Protein AF-A0A2A2J7D5-F1 (afdb_monomer)

Radius of gyration: 27.97 Å; Cα contacts (8 Å, |Δi|>4): 512; chains: 1; bounding box: 71×44×80 Å

pLDDT: mean 87.53, std 11.92, range [37.78, 98.38]

InterPro domains:
  IPR019336 GPR180/TMEM145, transmembrane domain [PF10192] (172-353)
  IPR047831 GPR180/TMEM145 [PTHR23252] (2-354)
  IPR053880 GPR180-like, N-terminal domain [PF21892] (1-122)

Solvent-accessible surface area (backbone atoms only — not comparable to full-atom values): 19368 Å² total; per-residue (Å²): 86,83,73,54,68,48,33,32,35,29,81,42,12,36,41,38,41,39,42,32,34,56,59,90,53,77,66,43,30,48,37,55,32,45,77,46,72,88,38,38,56,33,46,70,74,69,47,84,52,63,59,59,44,54,48,58,52,60,75,60,53,91,67,73,45,66,43,78,59,45,65,79,64,82,71,83,67,92,45,70,68,48,37,42,81,48,68,49,98,84,72,46,55,28,35,42,30,35,34,52,48,75,45,77,45,99,52,66,45,46,36,39,37,28,46,44,66,57,85,62,90,80,62,80,81,70,79,61,95,57,98,79,71,87,79,76,94,65,68,55,73,49,78,49,65,35,16,60,51,90,87,38,57,65,36,19,40,32,37,67,84,50,32,63,51,50,63,49,40,48,55,51,37,56,51,37,53,53,51,43,53,52,49,49,54,52,46,52,58,27,46,80,69,73,63,64,47,72,64,59,50,44,46,53,51,16,47,50,31,33,39,56,9,33,52,29,37,41,52,21,41,56,44,19,38,74,71,60,70,45,45,68,68,37,40,54,52,10,52,50,32,33,53,52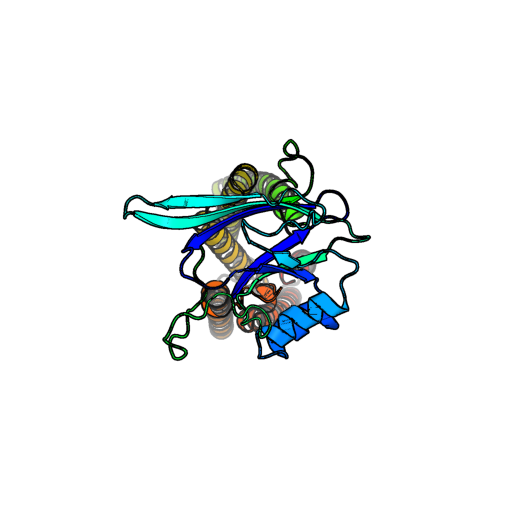,13,53,52,40,41,53,52,43,50,50,47,45,24,68,22,49,83,76,79,33,91,69,79,54,72,68,59,49,53,51,52,53,50,49,52,54,51,52,54,51,25,52,53,43,32,58,50,35,64,77,71,68,59,59,87,93,51,98,74,58,72,64,77,33,74,37,25,50,51,44,53,53,50,30,50,52,51,43,54,51,33,46,53,32,13,55,50,44,22,67,75,38,64,96,48,25,68,57,32,52,52,50,47,64,72,54,50,74,78,46,114

Secondary structure (DSSP, 8-state):
-EEEEEEE-TTTEEEEEEEEEETTSPPPEEEEEESSTTTHHIIIII--SHHHHHHHHHHTGGG--EEE--TT-----SS--EEEEEE-TTS-EEEEEEEEEEE--SS-EEEEEEEE----SS-TT---S-TT--PPP--EEEEEEEES-TT-TTTTTS-TTTTTHHHHHHHHHHHHHHHHHHHHHHHHHHHHTT---HHHHHHHHHHHHHHHHHHHHHHHHHHHHHHSS--HHHHHHHHHHHHHHHHHHHHHHHHHHTTBTTTBSS--HHHHHHHHHHHHHHHHHHHHHHHHHHHT--TTS---GGGSHHHHHHHHHHHHHHHHHHHHHHHHHHH-GGGHHHHHHHHHHHGGGG-

Organism: NCBI:txid2018661

Foldseek 3Di:
DWDAKFWEFAFFKKKKKKKKDFPVDFWKKKFKWWDDCLALVCLPPPDDALCVNVVSCVVVPPPLRIGTQDCPDPDPSPWDWHKDWDADPVRTIMIITTIMDTHHDPGTIMMIIDMGRHDDPPPPPPPPVDPPDDDDDDMDMDMQIAYDDLVPLLGGLHGPVCSVVLVVLVVVLVVLVVVLVVLVVVCVVCVVVVNNDPLSVLLNQLSVLLNVLSVLSNQQSNQCSNPSPGDVVSNLSSLVSNLVSLLSVLLSLLCVLLPPSNNDVDDDPVSVVVSVVLSVLSVVLSVVLVVCVVPVDDSSDDDDSCNDPSNVSNLVSLVVSLVSSLVSLCVCCVVCVVCVVVSVVSNVVCSVSSD

Mean predicted aligned error: 7.62 Å

Nearest PDB structures (foldseek):
  8htt-assembly1_B  TM=6.769E-01  e=1.076E-05  Homo sapiens
  8kb4-assembly1_A  TM=6.253E-01  e=1.312E-05  Homo sapiens
  8ctj-assembly1_A  TM=6.506E-01  e=3.726E-05  Homo sapiens
  8hsi-assembly1_A  TM=5.912E-01  e=3.373E-05  Homo sapiens
  7aue-assembly1_R  TM=5.208E-01  e=2.464E-01  Homo sapiens

Sequence (355 aa):
MYLDRFCYQSESGVLEYHIEYPADRPREMLLLYYDTEDQWPRAYKELQTCEERVELLRNISENNQIIYLDPYSTSESNGDSKCKLYYQTDNEEWISCTGFRTFRAARSRWWFLALASCSDTDDALMSSSNASQYWGIYAEYKLTMTNGQPSDIFHYQFSDDEWPILPADIAFLVTNFILLAISYVVGFQLSSRRLYHSIYRIYVQSVAFETGGLILCVLHGLIYSTDGIGMSFLRQMGQLLRGIAQMMFVFMCLLLSRGLNVTRMKLGKADNCFIILMVIVFVTSYFGMLLWEIRGFDPATVYYPGESVPGYLLAVWRIVAWIFFLAASLHSAKIYPNKKAFFRNFAILLTPWYE

Structure (mmCIF, N/CA/C/O backbone):
data_AF-A0A2A2J7D5-F1
#
_entry.id   AF-A0A2A2J7D5-F1
#
loop_
_atom_site.group_PDB
_atom_site.id
_atom_site.type_symbol
_atom_site.label_atom_id
_atom_site.label_alt_id
_atom_site.label_comp_id
_atom_site.label_asym_id
_atom_site.label_entity_id
_atom_site.label_seq_id
_atom_site.pdbx_PDB_ins_code
_atom_site.Cartn_x
_atom_site.Cartn_y
_atom_site.Cartn_z
_atom_site.occupancy
_atom_site.B_iso_or_equiv
_atom_site.auth_seq_id
_atom_site.auth_comp_id
_atom_site.auth_asym_id
_atom_site.auth_atom_id
_atom_site.pdbx_PDB_model_num
ATOM 1 N N . MET A 1 1 ? 12.555 -10.714 -19.070 1.00 89.00 1 MET A N 1
ATOM 2 C CA . MET A 1 1 ? 12.736 -10.498 -17.622 1.00 89.00 1 MET A CA 1
ATOM 3 C C . MET A 1 1 ? 11.859 -9.332 -17.200 1.00 89.00 1 MET A C 1
ATOM 5 O O . MET A 1 1 ? 11.973 -8.283 -17.811 1.00 89.00 1 MET A O 1
ATOM 9 N N . TYR A 1 2 ? 10.963 -9.513 -16.228 1.00 92.94 2 TYR A N 1
ATOM 10 C CA . TYR A 1 2 ? 10.194 -8.399 -15.657 1.00 92.94 2 TYR A CA 1
ATOM 11 C C . TYR A 1 2 ? 11.121 -7.486 -14.845 1.00 92.94 2 TYR A C 1
ATOM 13 O O . TYR A 1 2 ? 11.992 -7.999 -14.144 1.00 92.94 2 TYR A O 1
ATOM 21 N N . LEU A 1 3 ? 10.941 -6.170 -14.965 1.00 93.81 3 LEU A N 1
ATOM 22 C CA . LEU A 1 3 ? 11.673 -5.173 -14.188 1.00 93.81 3 LEU A CA 1
ATOM 23 C C . LEU A 1 3 ? 10.798 -4.614 -13.071 1.00 93.81 3 LEU A C 1
ATOM 25 O O . LEU A 1 3 ? 11.048 -4.877 -11.899 1.00 93.81 3 LEU A O 1
ATOM 29 N N . ASP A 1 4 ? 9.785 -3.839 -13.451 1.00 93.75 4 ASP A N 1
ATOM 30 C CA . ASP A 1 4 ? 8.890 -3.156 -12.527 1.00 93.75 4 ASP A CA 1
ATOM 31 C C . ASP A 1 4 ? 7.608 -2.704 -13.242 1.00 93.75 4 ASP A C 1
ATOM 33 O O . ASP A 1 4 ? 7.456 -2.883 -14.458 1.00 93.75 4 ASP A O 1
ATOM 37 N N . ARG A 1 5 ? 6.684 -2.108 -12.492 1.00 93.62 5 ARG A N 1
ATOM 38 C CA . ARG A 1 5 ? 5.447 -1.523 -13.003 1.00 93.62 5 ARG A CA 1
ATOM 39 C C . ARG A 1 5 ? 5.172 -0.173 -12.364 1.00 93.62 5 ARG A C 1
ATOM 41 O O . ARG A 1 5 ? 5.533 0.070 -11.218 1.00 93.62 5 ARG A O 1
ATOM 48 N N . PHE A 1 6 ? 4.427 0.663 -13.073 1.00 94.44 6 PHE A N 1
ATOM 49 C CA . PHE A 1 6 ? 4.011 1.958 -12.553 1.00 94.44 6 PHE A CA 1
ATOM 50 C C . PHE A 1 6 ? 2.691 2.407 -13.175 1.00 94.44 6 PHE A C 1
ATOM 52 O O . PHE A 1 6 ? 2.432 2.159 -14.357 1.00 94.44 6 PHE A O 1
ATOM 59 N N . CYS A 1 7 ? 1.839 3.051 -12.377 1.00 94.06 7 CYS A N 1
ATOM 60 C CA . CYS A 1 7 ? 0.598 3.643 -12.859 1.00 94.06 7 CYS A CA 1
ATOM 61 C C . CYS A 1 7 ? 0.856 5.099 -13.259 1.00 94.06 7 CYS A C 1
ATOM 63 O O . CYS A 1 7 ? 1.052 5.962 -12.400 1.00 94.06 7 CYS A O 1
ATOM 65 N N . TYR A 1 8 ? 0.884 5.361 -14.567 1.00 93.38 8 TYR A N 1
ATOM 66 C CA . TYR A 1 8 ? 1.147 6.693 -15.106 1.00 93.38 8 TYR A CA 1
ATOM 67 C C . TYR A 1 8 ? -0.138 7.503 -15.251 1.00 93.38 8 TYR A C 1
ATOM 69 O O . TYR A 1 8 ? -1.149 7.001 -15.757 1.00 93.38 8 TYR A O 1
ATOM 77 N N . GLN A 1 9 ? -0.067 8.780 -14.879 1.00 88.00 9 GLN A N 1
ATOM 78 C CA . GLN A 1 9 ? -1.122 9.751 -15.130 1.00 88.00 9 GLN A CA 1
ATOM 79 C C . GLN A 1 9 ? -1.180 10.106 -16.626 1.00 88.00 9 GLN A C 1
ATOM 81 O O . GLN A 1 9 ? -0.184 10.082 -17.346 1.00 88.00 9 GLN A O 1
ATOM 86 N N . SER A 1 10 ? -2.377 10.461 -17.087 1.00 81.12 10 SER A N 1
ATOM 87 C CA . SER A 1 10 ? -2.745 10.606 -18.503 1.00 81.12 10 SER A CA 1
ATOM 88 C C . SER A 1 10 ? -1.858 11.531 -19.349 1.00 81.12 10 SER A C 1
ATOM 90 O O . SER A 1 10 ? -1.711 11.273 -20.539 1.00 81.12 10 SER A O 1
ATOM 92 N N . GLU A 1 11 ? -1.275 12.594 -18.787 1.00 80.31 11 GLU A N 1
ATOM 93 C CA . GLU A 1 11 ? -0.524 13.601 -19.567 1.00 80.31 11 GLU A CA 1
ATOM 94 C C . GLU A 1 11 ? 0.859 13.948 -19.001 1.00 80.31 11 GLU A C 1
ATOM 96 O O . GLU A 1 11 ? 1.635 14.652 -19.649 1.00 80.31 11 GLU A O 1
ATOM 101 N N . SER A 1 12 ? 1.173 13.477 -17.798 1.00 86.06 12 SER A N 1
ATOM 102 C CA . SER A 1 12 ? 2.327 13.922 -17.013 1.00 86.06 12 SER A CA 1
ATOM 103 C C . SER A 1 12 ? 3.259 12.780 -16.601 1.00 86.06 12 SER A C 1
ATOM 105 O O . SER A 1 12 ? 4.219 13.021 -15.873 1.00 86.06 12 SER A O 1
ATOM 107 N N . GLY A 1 13 ? 2.975 11.553 -17.047 1.00 91.38 13 GLY A N 1
ATOM 108 C CA . GLY A 1 13 ? 3.772 10.375 -16.734 1.00 91.38 13 GLY A CA 1
ATOM 109 C C . GLY A 1 13 ? 5.080 10.331 -17.521 1.00 91.38 13 GLY A C 1
ATOM 110 O O . GLY A 1 13 ? 5.069 10.415 -18.755 1.00 91.38 13 GLY A O 1
ATOM 111 N N . VAL A 1 14 ? 6.202 10.162 -16.822 1.00 92.69 14 VAL A N 1
ATOM 112 C CA . VAL A 1 14 ? 7.539 10.083 -17.424 1.00 92.69 14 VAL A CA 1
ATOM 113 C C . VAL A 1 14 ? 8.298 8.874 -16.880 1.00 92.69 14 VAL A C 1
ATOM 115 O O . VAL A 1 14 ? 8.358 8.636 -15.677 1.00 92.69 14 VAL A O 1
ATOM 118 N N . LEU A 1 15 ? 8.896 8.106 -17.788 1.00 93.75 15 LEU A N 1
ATOM 119 C CA . LEU A 1 15 ? 9.915 7.108 -17.488 1.00 93.75 15 LEU A CA 1
ATOM 120 C C . LEU A 1 15 ? 11.260 7.649 -17.937 1.00 93.75 15 LEU A C 1
ATOM 122 O O . LEU A 1 15 ? 11.459 7.853 -19.131 1.00 93.75 15 LEU A O 1
ATOM 126 N N . GLU A 1 16 ? 12.197 7.792 -17.017 1.00 94.00 16 GLU A N 1
ATOM 127 C CA . GLU A 1 16 ? 13.617 7.902 -17.335 1.00 94.00 16 GLU A CA 1
ATOM 128 C C . GLU A 1 16 ? 14.280 6.558 -17.050 1.00 94.00 16 GLU A C 1
ATOM 130 O O . GLU A 1 16 ? 14.038 5.943 -16.010 1.00 94.00 16 GLU A O 1
ATOM 135 N N . TYR A 1 17 ? 15.113 6.090 -17.971 1.00 94.06 17 TYR A N 1
ATOM 136 C CA . TYR A 1 17 ? 15.831 4.835 -17.812 1.00 94.06 17 TYR A CA 1
ATOM 137 C C . TYR A 1 17 ? 17.323 5.034 -18.056 1.00 94.06 17 TYR A C 1
ATOM 139 O O . TYR A 1 17 ? 17.751 5.797 -18.926 1.00 94.06 17 TYR A O 1
ATOM 147 N N . HIS A 1 18 ? 18.104 4.303 -17.275 1.00 95.12 18 HIS A N 1
ATOM 148 C CA . HIS A 1 18 ? 19.541 4.135 -17.418 1.00 95.12 18 HIS A CA 1
ATOM 149 C C . HIS A 1 18 ? 19.817 2.644 -17.309 1.00 95.12 18 HIS A C 1
ATOM 151 O O . HIS A 1 18 ? 19.574 2.065 -16.253 1.00 95.12 18 HIS A O 1
ATOM 157 N N . ILE A 1 19 ? 20.222 2.014 -18.407 1.00 94.75 19 ILE A N 1
ATOM 158 C CA . ILE A 1 19 ? 20.405 0.562 -18.494 1.00 94.75 19 ILE A CA 1
ATOM 159 C C . ILE A 1 19 ? 21.796 0.288 -19.046 1.00 94.75 19 ILE A C 1
ATOM 161 O O . ILE A 1 19 ? 22.161 0.819 -20.096 1.00 94.75 19 ILE A O 1
ATOM 165 N N . GLU A 1 20 ? 22.551 -0.544 -18.339 1.00 93.69 20 GLU A N 1
ATOM 166 C CA . GLU A 1 20 ? 23.910 -0.934 -18.684 1.00 93.69 20 GLU A CA 1
ATOM 167 C C . GLU A 1 20 ? 24.021 -2.448 -18.792 1.00 93.69 20 GLU A C 1
ATOM 169 O O . GLU A 1 20 ? 23.549 -3.166 -17.912 1.00 93.69 20 GLU A O 1
ATOM 174 N N . TYR A 1 21 ? 24.637 -2.941 -19.863 1.00 91.81 21 TYR A N 1
ATOM 175 C CA . TYR A 1 21 ? 24.840 -4.375 -20.050 1.00 91.81 21 TYR A CA 1
ATOM 176 C C . TYR A 1 21 ? 26.140 -4.674 -20.820 1.00 91.81 21 TYR A C 1
ATOM 178 O O . TYR A 1 21 ? 26.587 -3.838 -21.614 1.00 91.81 21 TYR A O 1
ATOM 186 N N . PRO A 1 22 ? 26.771 -5.844 -20.600 1.00 90.56 22 PRO A N 1
ATOM 187 C CA . PRO A 1 22 ? 27.994 -6.240 -21.297 1.00 90.56 22 PRO A CA 1
ATOM 188 C C . PRO A 1 22 ? 27.817 -6.325 -22.819 1.00 90.56 22 PRO A C 1
ATOM 190 O O . PRO A 1 22 ? 26.830 -6.873 -23.313 1.00 90.56 22 PRO A O 1
ATOM 193 N N . ALA A 1 23 ? 28.790 -5.814 -23.575 1.00 87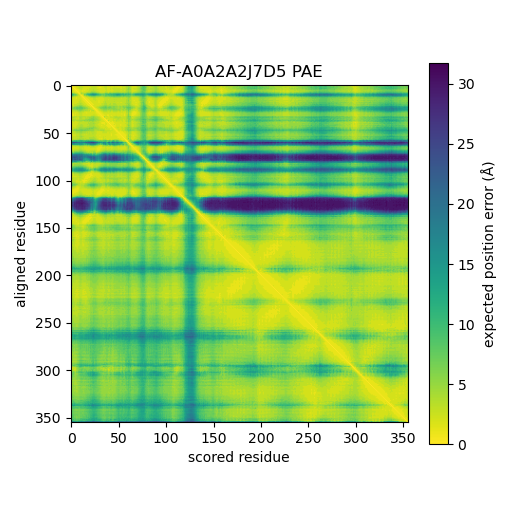.19 23 ALA A N 1
ATOM 194 C CA . ALA A 1 23 ? 28.725 -5.748 -25.037 1.00 87.19 23 ALA A CA 1
ATOM 195 C C . ALA A 1 23 ? 28.935 -7.101 -25.739 1.00 87.19 23 ALA A C 1
ATOM 197 O O . ALA A 1 23 ? 28.666 -7.220 -26.934 1.00 87.19 23 ALA A O 1
ATOM 198 N N . ASP A 1 24 ? 29.398 -8.118 -25.011 1.00 82.69 24 ASP A N 1
ATOM 199 C CA . ASP A 1 24 ? 29.553 -9.495 -25.487 1.00 82.69 24 ASP A CA 1
ATOM 200 C C . ASP A 1 24 ? 28.227 -10.281 -25.523 1.00 82.69 24 ASP A C 1
ATOM 202 O O . ASP A 1 24 ? 28.180 -11.394 -26.057 1.00 82.69 24 ASP A O 1
ATOM 206 N N . ARG A 1 25 ? 27.142 -9.703 -24.986 1.00 80.38 25 ARG A N 1
ATOM 207 C CA . ARG A 1 25 ? 25.798 -10.294 -24.947 1.00 80.38 25 ARG A CA 1
ATOM 208 C C . ARG A 1 25 ? 24.926 -9.856 -26.127 1.00 80.38 25 ARG A C 1
ATOM 210 O O . ARG A 1 25 ? 25.177 -8.810 -26.730 1.00 80.38 25 ARG A O 1
ATOM 217 N N . PRO A 1 26 ? 23.872 -10.629 -26.461 1.00 81.38 26 PRO A N 1
ATOM 218 C CA . PRO A 1 26 ? 22.944 -10.228 -27.509 1.00 81.38 26 PRO A CA 1
ATOM 219 C C . PRO A 1 26 ? 22.201 -8.946 -27.121 1.00 81.38 26 PRO A C 1
ATOM 221 O O . PRO A 1 26 ? 21.943 -8.693 -25.942 1.00 81.38 26 PRO A O 1
ATOM 224 N N . ARG A 1 27 ? 21.843 -8.146 -28.129 1.00 83.06 27 ARG A N 1
ATOM 225 C CA . ARG A 1 27 ? 21.205 -6.838 -27.939 1.00 83.06 27 ARG A CA 1
ATOM 226 C C . ARG A 1 27 ? 19.931 -6.965 -27.112 1.00 83.06 27 ARG A C 1
ATOM 228 O O . ARG A 1 27 ? 19.106 -7.851 -27.339 1.00 83.06 27 ARG A O 1
ATOM 235 N N . GLU A 1 28 ? 19.782 -6.061 -26.152 1.00 88.31 28 GLU A N 1
ATOM 236 C CA . GLU A 1 28 ? 18.614 -6.018 -25.283 1.00 88.31 28 GLU A CA 1
ATOM 237 C C . GLU A 1 28 ? 17.590 -4.977 -25.767 1.00 88.31 28 GLU A C 1
ATOM 239 O O . GLU A 1 28 ? 17.904 -3.992 -26.440 1.00 88.31 28 GLU A O 1
ATOM 244 N N . MET A 1 29 ? 16.330 -5.201 -25.416 1.00 89.19 29 MET A N 1
ATOM 245 C CA . MET A 1 29 ? 15.199 -4.327 -25.695 1.00 89.19 29 MET A CA 1
ATOM 246 C C . MET A 1 29 ? 14.425 -4.089 -24.405 1.00 89.19 29 MET A C 1
ATOM 248 O O . MET A 1 29 ? 14.120 -5.036 -23.676 1.00 89.19 29 MET A O 1
ATOM 252 N N . LEU A 1 30 ? 14.047 -2.836 -24.160 1.00 92.12 30 LEU A N 1
ATOM 253 C CA . LEU A 1 30 ? 13.084 -2.490 -23.123 1.00 92.12 30 LEU A CA 1
ATOM 254 C C . LEU A 1 30 ? 11.674 -2.499 -23.723 1.00 92.12 30 LEU A C 1
ATOM 256 O O . LEU A 1 30 ? 11.360 -1.741 -24.642 1.00 92.12 30 LEU A O 1
ATOM 260 N N . LEU A 1 31 ? 10.836 -3.383 -23.194 1.00 93.12 31 LEU A N 1
ATOM 261 C CA . LEU A 1 31 ? 9.459 -3.616 -23.608 1.00 93.12 31 LEU A CA 1
ATOM 262 C C . LEU A 1 31 ? 8.498 -2.970 -22.609 1.00 93.12 31 LEU A C 1
ATOM 264 O O . LEU A 1 31 ? 8.632 -3.169 -21.399 1.00 93.12 31 LEU A O 1
ATOM 268 N N . LEU A 1 32 ? 7.522 -2.227 -23.128 1.00 93.25 32 LEU A N 1
ATOM 269 C CA . LEU A 1 32 ? 6.527 -1.495 -22.346 1.00 93.25 32 LEU A CA 1
ATOM 270 C C . LEU A 1 32 ? 5.122 -2.035 -22.645 1.00 93.25 32 LEU A C 1
ATOM 272 O O . LEU A 1 32 ? 4.558 -1.751 -23.701 1.00 93.25 32 LEU A O 1
ATOM 276 N N . TYR A 1 33 ? 4.532 -2.780 -21.713 1.00 92.75 33 TYR A N 1
ATOM 277 C CA . TYR A 1 33 ? 3.179 -3.335 -21.850 1.00 92.75 33 TYR A CA 1
ATOM 278 C C . TYR A 1 33 ? 2.170 -2.519 -21.051 1.00 92.75 33 TYR A C 1
ATOM 280 O O . TYR A 1 33 ? 2.486 -2.098 -19.942 1.00 92.75 33 TYR A O 1
ATOM 288 N N . TYR A 1 34 ? 0.948 -2.354 -21.556 1.00 90.44 34 TYR A N 1
ATOM 289 C CA . TYR A 1 34 ? -0.156 -1.799 -20.768 1.00 90.44 34 TYR A CA 1
ATOM 290 C C . TYR A 1 34 ? -1.081 -2.890 -20.198 1.00 90.44 34 TYR A C 1
ATOM 292 O O . TYR A 1 34 ? -0.983 -4.075 -20.519 1.00 90.44 34 TYR A O 1
ATOM 300 N N . ASP A 1 35 ? -1.977 -2.465 -19.312 1.00 90.38 35 ASP A N 1
ATOM 301 C CA . ASP A 1 35 ? -2.806 -3.270 -18.405 1.00 90.38 35 ASP A CA 1
ATOM 302 C C . ASP A 1 35 ? -3.962 -4.068 -19.024 1.00 90.38 35 ASP A C 1
ATOM 304 O O . ASP A 1 35 ? -4.735 -4.685 -18.293 1.00 90.38 35 ASP A O 1
ATOM 308 N N . THR A 1 36 ? -4.126 -4.062 -20.343 1.00 89.75 36 THR A N 1
ATOM 309 C CA . THR A 1 36 ? -5.265 -4.725 -20.990 1.00 89.75 36 THR A CA 1
ATOM 310 C C . THR A 1 36 ? -5.038 -6.224 -21.138 1.00 89.75 36 THR A C 1
ATOM 312 O O . THR A 1 36 ? -3.903 -6.680 -21.256 1.00 89.75 36 THR A O 1
ATOM 315 N N . GLU A 1 37 ? -6.127 -6.997 -21.185 1.00 88.06 37 GLU A N 1
ATOM 316 C CA . GLU A 1 37 ? -6.090 -8.466 -21.270 1.00 88.06 37 GLU A CA 1
ATOM 317 C C . GLU A 1 37 ? -5.301 -8.994 -22.478 1.00 88.06 37 GLU A C 1
ATOM 319 O O . GLU A 1 37 ? -4.641 -10.025 -22.376 1.00 88.06 37 GLU A O 1
ATOM 324 N N . ASP A 1 38 ? -5.305 -8.266 -23.596 1.00 89.25 38 ASP A N 1
ATOM 325 C CA . ASP A 1 38 ? -4.585 -8.608 -24.824 1.00 89.25 38 ASP A CA 1
ATOM 326 C C . ASP A 1 38 ? -3.075 -8.322 -24.768 1.00 89.25 38 ASP A C 1
ATOM 328 O O . ASP A 1 38 ? -2.345 -8.849 -25.609 1.00 89.25 38 ASP A O 1
ATOM 332 N N . GLN A 1 39 ? -2.599 -7.542 -23.788 1.00 91.50 39 GLN A N 1
ATOM 333 C CA . GLN A 1 39 ? -1.187 -7.196 -23.618 1.00 91.50 39 GLN A CA 1
ATOM 334 C C . GLN A 1 39 ? -0.549 -7.886 -22.412 1.00 91.50 39 GLN A C 1
ATOM 336 O O . GLN A 1 39 ? -0.154 -9.047 -22.518 1.00 91.50 39 GLN A O 1
ATOM 341 N N . TRP A 1 40 ? -0.387 -7.191 -21.278 1.00 93.44 40 TRP A N 1
ATOM 342 C CA . TRP A 1 40 ? 0.450 -7.683 -20.181 1.00 93.44 40 TRP A CA 1
ATOM 343 C C . TRP A 1 40 ? 0.029 -9.057 -19.633 1.00 93.44 40 TRP A C 1
ATOM 345 O O . TRP A 1 40 ? 0.893 -9.931 -19.527 1.00 93.44 40 TRP A O 1
ATOM 355 N N . PRO A 1 41 ? -1.260 -9.326 -19.337 1.00 92.75 41 PRO A N 1
ATOM 356 C CA . PRO A 1 41 ? -1.693 -10.632 -18.851 1.00 92.75 41 PRO A CA 1
ATOM 357 C C . PRO A 1 41 ? -1.365 -11.755 -19.836 1.00 92.75 41 PRO A C 1
ATOM 359 O O . PRO A 1 41 ? -0.865 -12.797 -19.412 1.00 92.75 41 PRO A O 1
ATOM 362 N N . ARG A 1 42 ? -1.561 -11.526 -21.140 1.00 92.62 42 ARG A N 1
ATOM 363 C CA . ARG A 1 42 ? -1.209 -12.478 -22.196 1.00 92.62 42 ARG A CA 1
ATOM 364 C C . ARG A 1 42 ? 0.302 -12.684 -22.297 1.00 92.62 42 ARG A C 1
ATOM 366 O O . ARG A 1 42 ? 0.764 -13.823 -22.285 1.00 92.62 42 ARG A O 1
ATOM 373 N N . ALA A 1 43 ? 1.081 -11.604 -22.329 1.00 92.38 43 ALA A N 1
ATOM 374 C CA . ALA A 1 43 ? 2.540 -11.666 -22.396 1.00 92.38 43 ALA A CA 1
ATOM 375 C C . ALA A 1 43 ? 3.147 -12.410 -21.199 1.00 92.38 43 ALA A C 1
ATOM 377 O O . ALA A 1 43 ? 4.084 -13.193 -21.362 1.00 92.38 43 ALA A O 1
ATOM 378 N N . TYR A 1 44 ? 2.599 -12.181 -20.006 1.00 92.00 44 TYR A N 1
ATOM 379 C CA . TYR A 1 44 ? 3.122 -12.722 -18.760 1.00 92.00 44 TYR A CA 1
ATOM 380 C C . TYR A 1 44 ? 2.651 -14.156 -18.473 1.00 92.00 44 TYR A C 1
ATOM 382 O O . TYR A 1 44 ? 3.457 -14.979 -18.040 1.00 92.00 44 TYR A O 1
ATOM 390 N N . LYS A 1 45 ? 1.370 -14.475 -18.716 1.00 90.62 45 LYS A N 1
ATOM 391 C CA . LYS A 1 45 ? 0.764 -15.765 -18.327 1.00 90.62 45 LYS A CA 1
ATOM 392 C C . LYS A 1 45 ? 0.632 -16.773 -19.466 1.00 90.62 45 LYS A C 1
ATOM 394 O O . LYS A 1 45 ? 0.680 -17.970 -19.198 1.00 90.62 45 LYS A O 1
ATOM 399 N N . GLU A 1 46 ? 0.416 -16.317 -20.697 1.00 92.38 46 GLU A N 1
ATOM 400 C CA . GLU A 1 46 ? 0.081 -17.201 -21.823 1.00 92.38 46 GLU A CA 1
ATOM 401 C C . GLU A 1 46 ? 1.280 -17.456 -22.738 1.00 92.38 46 GLU A C 1
ATOM 403 O O . GLU A 1 46 ? 1.547 -18.604 -23.091 1.00 92.38 46 GLU A O 1
ATOM 408 N N . LEU A 1 47 ? 2.007 -16.398 -23.109 1.00 91.88 47 LEU A N 1
ATOM 409 C CA . LEU A 1 47 ? 3.132 -16.490 -24.040 1.00 91.88 47 LEU A CA 1
ATOM 410 C C . LEU A 1 47 ? 4.371 -17.071 -23.359 1.00 91.88 47 LEU A C 1
ATOM 412 O O . LEU A 1 47 ? 4.746 -16.659 -22.253 1.00 91.88 47 LEU A O 1
ATOM 416 N N . GLN A 1 48 ? 5.028 -18.006 -24.047 1.00 87.44 48 GLN A N 1
ATOM 417 C CA . GLN A 1 48 ? 6.171 -18.741 -23.500 1.00 87.44 48 GLN A CA 1
ATOM 418 C C . GLN A 1 48 ? 7.503 -18.274 -24.080 1.00 87.44 48 GLN A C 1
ATOM 420 O O . GLN A 1 48 ? 8.502 -18.259 -23.357 1.00 87.44 48 GLN A O 1
ATOM 425 N N . THR A 1 49 ? 7.530 -17.883 -25.356 1.00 88.06 49 THR A N 1
ATOM 426 C CA . THR A 1 49 ? 8.775 -17.523 -26.047 1.00 88.06 49 THR A CA 1
ATOM 427 C C . THR A 1 49 ? 9.056 -16.019 -25.986 1.00 88.06 49 THR A C 1
ATOM 429 O O . THR A 1 49 ? 8.167 -15.198 -25.741 1.00 88.06 49 THR A O 1
ATOM 432 N N . CYS A 1 50 ? 10.329 -15.649 -26.148 1.00 88.25 50 CYS A N 1
ATOM 433 C CA . CYS A 1 50 ? 10.757 -14.248 -26.163 1.00 88.25 50 CYS A CA 1
ATOM 434 C C . CYS A 1 50 ? 10.180 -13.537 -27.392 1.00 88.25 50 CYS A C 1
ATOM 436 O O . CYS A 1 50 ? 9.638 -12.436 -27.301 1.00 88.25 50 CYS A O 1
ATOM 438 N N . GLU A 1 51 ? 10.243 -14.233 -28.521 1.00 88.19 51 GLU A N 1
ATOM 439 C CA . GLU A 1 51 ? 9.843 -13.786 -29.843 1.00 88.19 51 GLU A CA 1
ATOM 440 C C . GLU A 1 51 ? 8.342 -13.499 -29.879 1.00 88.19 51 GLU A C 1
ATOM 442 O O . GLU A 1 51 ? 7.947 -12.422 -30.312 1.00 88.19 51 GLU A O 1
ATOM 447 N N . GLU A 1 52 ? 7.503 -14.385 -29.327 1.00 90.44 52 GLU A N 1
ATOM 448 C CA . GLU A 1 52 ? 6.054 -14.156 -29.213 1.00 90.44 52 GLU A CA 1
ATOM 449 C C . GLU A 1 52 ? 5.723 -12.871 -28.444 1.00 90.44 52 GLU A C 1
ATOM 451 O O . GLU A 1 52 ? 4.813 -12.130 -28.819 1.00 90.44 52 GLU A O 1
ATOM 456 N N . ARG A 1 53 ? 6.455 -12.596 -27.359 1.00 90.62 53 ARG A N 1
ATOM 457 C CA . ARG A 1 53 ? 6.236 -11.416 -26.509 1.00 90.62 53 ARG A CA 1
ATOM 458 C C . ARG A 1 53 ? 6.633 -10.122 -27.217 1.00 90.62 53 ARG A C 1
ATOM 460 O O . ARG A 1 53 ? 5.913 -9.131 -27.120 1.00 90.62 53 ARG A O 1
ATOM 467 N N . VAL A 1 54 ? 7.741 -10.135 -27.956 1.00 89.38 54 VAL A N 1
ATOM 468 C CA . VAL A 1 54 ? 8.155 -8.997 -28.791 1.00 89.38 54 VAL A CA 1
ATOM 469 C C . VAL A 1 54 ? 7.179 -8.794 -29.951 1.00 89.38 54 VAL A C 1
ATOM 471 O O . VAL A 1 54 ? 6.760 -7.668 -30.221 1.00 89.38 54 VAL A O 1
ATOM 474 N N . GLU A 1 55 ? 6.760 -9.878 -30.598 1.00 88.69 55 GLU A N 1
ATOM 475 C CA . GLU A 1 55 ? 5.842 -9.860 -31.736 1.00 88.69 55 GLU A CA 1
ATOM 476 C C . GLU A 1 55 ? 4.446 -9.347 -31.353 1.00 88.69 55 GLU A C 1
ATOM 478 O O . GLU A 1 55 ? 3.800 -8.643 -32.133 1.00 88.69 55 GLU A O 1
ATOM 483 N N . LEU A 1 56 ? 3.999 -9.609 -30.119 1.00 89.81 56 LEU A N 1
ATOM 484 C CA . LEU A 1 56 ? 2.779 -9.019 -29.565 1.00 89.81 56 LEU A CA 1
ATOM 485 C C . LEU A 1 56 ? 2.815 -7.483 -29.625 1.00 89.81 56 LEU A C 1
ATOM 487 O O . LEU A 1 56 ? 1.829 -6.863 -30.015 1.00 89.81 56 LEU A O 1
ATOM 491 N N . LEU A 1 57 ? 3.952 -6.868 -29.284 1.00 88.50 57 LEU A N 1
ATOM 492 C CA . LEU A 1 57 ? 4.119 -5.412 -29.321 1.00 88.50 57 LEU A CA 1
ATOM 493 C C . LEU A 1 57 ? 4.349 -4.880 -30.744 1.00 88.50 57 LEU A C 1
ATOM 495 O O . LEU A 1 57 ? 3.876 -3.790 -31.067 1.00 88.50 57 LEU A O 1
ATOM 499 N N . ARG A 1 58 ? 5.025 -5.644 -31.615 1.00 83.75 58 ARG A N 1
ATOM 500 C CA . ARG A 1 58 ? 5.223 -5.282 -33.034 1.00 83.75 58 ARG A CA 1
ATOM 501 C C . ARG A 1 58 ? 3.907 -5.231 -33.814 1.00 83.75 58 ARG A C 1
ATOM 503 O O . ARG A 1 58 ? 3.724 -4.344 -34.645 1.00 83.75 58 ARG A O 1
ATOM 510 N N . ASN A 1 59 ? 2.962 -6.119 -33.516 1.00 73.12 59 ASN A N 1
ATOM 511 C CA . ASN A 1 59 ? 1.651 -6.115 -34.171 1.00 73.12 59 ASN A CA 1
ATOM 512 C C . ASN A 1 59 ? 0.746 -4.953 -33.727 1.00 73.12 59 ASN A C 1
ATOM 514 O O . ASN A 1 59 ? -0.160 -4.568 -34.460 1.00 73.12 59 ASN A O 1
ATOM 518 N N . ILE A 1 60 ? 1.009 -4.364 -32.556 1.00 69.94 60 ILE A N 1
ATOM 519 C CA . ILE A 1 60 ? 0.241 -3.250 -31.970 1.00 69.94 60 ILE A CA 1
ATOM 520 C C . ILE A 1 60 ? 0.997 -1.905 -32.179 1.00 69.94 60 ILE A C 1
ATOM 522 O O . ILE A 1 60 ? 0.701 -0.893 -31.546 1.00 69.94 60 ILE A O 1
ATOM 526 N N . SER A 1 61 ? 1.986 -1.883 -33.091 1.00 55.56 61 SER A N 1
ATOM 527 C CA . SER A 1 61 ? 3.111 -0.925 -33.207 1.00 55.56 61 SER A CA 1
ATOM 528 C C . SER A 1 61 ? 2.814 0.554 -33.486 1.00 55.56 61 SER A C 1
ATOM 530 O O . SER A 1 61 ? 3.756 1.328 -33.651 1.00 55.56 61 SER A O 1
ATOM 532 N N . GLU A 1 62 ? 1.569 1.020 -33.428 1.00 59.97 62 GLU A N 1
ATOM 533 C CA . GLU A 1 62 ? 1.291 2.463 -33.519 1.00 59.97 62 GLU A CA 1
ATOM 534 C C . GLU A 1 62 ? 1.827 3.257 -32.298 1.00 59.97 62 GLU A C 1
ATOM 536 O O . GLU A 1 62 ? 1.926 4.481 -32.348 1.00 59.97 62 GLU A O 1
ATOM 541 N N . ASN A 1 63 ? 2.248 2.576 -31.218 1.00 63.59 63 ASN A N 1
ATOM 542 C CA . ASN A 1 63 ? 2.493 3.184 -29.901 1.00 63.59 63 ASN A CA 1
ATOM 543 C C . ASN A 1 63 ? 3.960 3.244 -29.412 1.00 63.59 63 ASN A C 1
ATOM 545 O O . ASN A 1 63 ? 4.181 3.589 -28.253 1.00 63.59 63 ASN A O 1
ATOM 549 N N . ASN A 1 64 ? 4.975 2.931 -30.233 1.00 78.00 64 ASN A N 1
ATOM 550 C CA . ASN A 1 64 ? 6.403 3.015 -29.839 1.00 78.00 64 ASN A CA 1
ATOM 551 C C . ASN A 1 64 ? 6.747 2.297 -28.503 1.00 78.00 64 ASN A C 1
ATOM 553 O O . ASN A 1 64 ? 7.518 2.805 -27.687 1.00 78.00 64 ASN A O 1
ATOM 557 N N . GLN A 1 65 ? 6.166 1.113 -28.274 1.00 87.88 65 GLN A N 1
ATOM 558 C CA . GLN A 1 65 ? 6.267 0.346 -27.017 1.00 87.88 65 GLN A CA 1
ATOM 559 C C . GLN A 1 65 ? 7.559 -0.480 -26.868 1.00 87.88 65 GLN A C 1
ATOM 561 O O . GLN A 1 65 ? 7.774 -1.105 -25.829 1.00 87.88 65 GLN A O 1
ATOM 566 N N . ILE A 1 66 ? 8.408 -0.499 -27.899 1.00 88.38 66 ILE A N 1
ATOM 567 C CA . ILE A 1 66 ? 9.701 -1.190 -27.902 1.00 88.38 66 ILE A CA 1
ATOM 568 C C . ILE A 1 66 ? 10.802 -0.137 -27.978 1.00 88.38 66 ILE A C 1
ATOM 570 O O . ILE A 1 66 ? 10.800 0.713 -28.871 1.00 88.38 66 ILE A O 1
ATOM 574 N N . ILE A 1 67 ? 11.748 -0.205 -27.047 1.00 88.44 67 ILE A N 1
ATOM 575 C CA . ILE A 1 67 ? 12.959 0.610 -27.054 1.00 88.44 67 ILE A CA 1
ATOM 576 C C . ILE A 1 67 ? 14.140 -0.320 -27.296 1.00 88.44 67 ILE A C 1
ATOM 578 O O . ILE A 1 67 ? 14.488 -1.134 -26.441 1.00 88.44 67 ILE A O 1
ATOM 582 N N . TYR A 1 68 ? 14.753 -0.188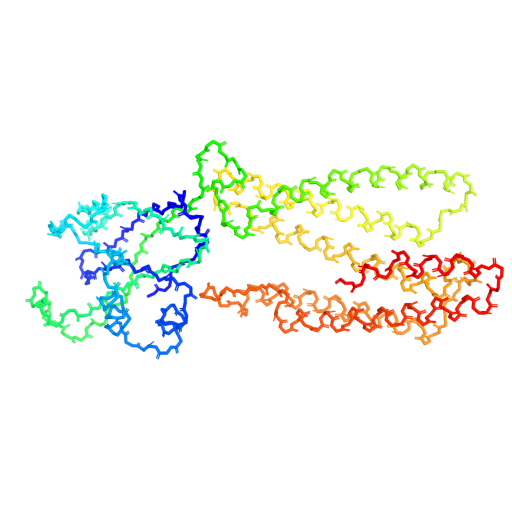 -28.466 1.00 87.06 68 TYR A N 1
ATOM 583 C CA . TYR A 1 68 ? 15.967 -0.915 -28.812 1.00 87.06 68 TYR A CA 1
ATOM 584 C C . TYR A 1 68 ? 17.158 -0.285 -28.086 1.00 87.06 68 TYR A C 1
ATOM 586 O O . TYR A 1 68 ? 17.426 0.905 -28.255 1.00 87.06 68 TYR A O 1
ATOM 594 N N . LEU A 1 69 ? 17.864 -1.068 -27.269 1.00 87.69 69 LEU A N 1
ATOM 595 C CA . LEU A 1 69 ? 19.000 -0.597 -26.475 1.00 87.69 69 LEU A CA 1
ATOM 596 C C . LEU A 1 69 ? 20.312 -0.839 -27.228 1.00 87.69 69 LEU A C 1
ATOM 598 O O . LEU A 1 69 ? 21.222 -1.467 -26.703 1.00 87.69 69 LEU A O 1
ATOM 602 N N . ASP A 1 70 ? 20.411 -0.378 -28.473 1.00 83.81 70 ASP A N 1
ATOM 603 C CA . ASP A 1 70 ? 21.562 -0.634 -29.346 1.00 83.81 70 ASP A CA 1
ATOM 604 C C . ASP A 1 70 ? 22.317 0.668 -29.687 1.00 83.81 70 ASP A C 1
ATOM 606 O O . ASP A 1 70 ? 21.697 1.603 -30.204 1.00 83.81 70 ASP A O 1
ATOM 610 N N . PRO A 1 71 ? 23.644 0.760 -29.445 1.00 81.44 71 PRO A N 1
ATOM 611 C CA . PRO A 1 71 ? 24.455 1.914 -29.848 1.00 81.44 71 PRO A CA 1
ATOM 612 C C . PRO A 1 71 ? 24.499 2.166 -31.361 1.00 81.44 71 PRO A C 1
ATOM 614 O O . PRO A 1 71 ? 24.831 3.282 -31.763 1.00 81.44 71 PRO A O 1
ATOM 617 N N . TYR A 1 72 ? 24.185 1.170 -32.195 1.00 75.50 72 TYR A N 1
ATOM 618 C CA . TYR A 1 72 ? 24.229 1.293 -33.657 1.00 75.50 72 TYR A CA 1
ATOM 619 C C . TYR A 1 72 ? 22.868 1.570 -34.297 1.00 75.50 72 TYR A C 1
ATOM 621 O O . TYR A 1 72 ? 22.804 1.849 -35.498 1.00 75.50 72 TYR A O 1
ATOM 629 N N . SER A 1 73 ? 21.786 1.529 -33.516 1.00 67.31 73 SER A N 1
ATOM 630 C CA . SER A 1 73 ? 20.457 1.816 -34.036 1.00 67.31 73 SER A CA 1
ATOM 631 C C . SER A 1 73 ? 20.377 3.275 -34.483 1.00 67.31 73 SER A C 1
ATOM 633 O O . SER A 1 73 ? 20.463 4.211 -33.691 1.00 67.31 73 SER A O 1
ATOM 635 N N . THR A 1 74 ? 20.204 3.463 -35.790 1.00 54.91 74 THR A N 1
ATOM 636 C CA . THR A 1 74 ? 19.968 4.766 -36.436 1.00 54.91 74 THR A CA 1
ATOM 637 C C . THR A 1 74 ? 18.503 5.188 -36.370 1.00 54.91 74 THR A C 1
ATOM 639 O O . THR A 1 74 ? 18.137 6.248 -36.878 1.00 54.91 74 THR A O 1
ATOM 642 N N . SER A 1 75 ? 17.654 4.364 -35.750 1.00 51.94 75 SER A N 1
ATOM 643 C CA . SER A 1 75 ? 16.234 4.645 -35.621 1.00 51.94 75 SER A CA 1
ATOM 644 C C . SER A 1 75 ? 16.042 5.791 -34.632 1.00 51.94 75 SER A C 1
ATOM 646 O O . SER A 1 75 ? 16.138 5.609 -33.419 1.00 51.94 75 SER A O 1
ATOM 648 N N . GLU A 1 76 ? 15.727 6.972 -35.164 1.00 48.72 76 GLU A N 1
ATOM 649 C CA . GLU A 1 76 ? 15.122 8.105 -34.456 1.00 48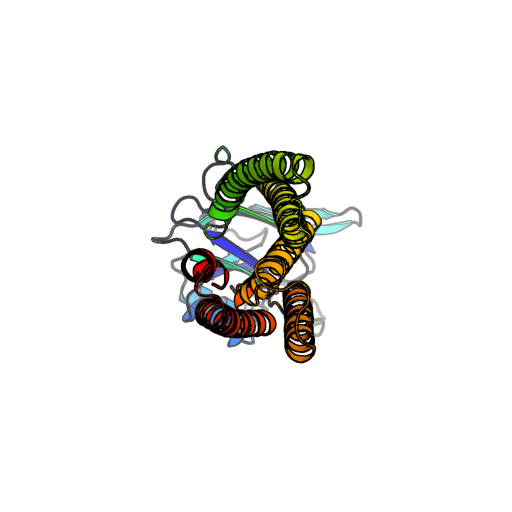.72 76 GLU A CA 1
ATOM 650 C C . GLU A 1 76 ? 13.729 7.712 -33.925 1.00 48.72 76 GLU A C 1
ATOM 652 O O . GLU A 1 76 ? 12.700 8.271 -34.296 1.00 48.72 76 GLU A O 1
ATOM 657 N N . SER A 1 77 ? 13.648 6.693 -33.072 1.00 46.81 77 SER A N 1
ATOM 658 C CA . SER A 1 77 ? 12.404 6.266 -32.439 1.00 46.81 77 SER A CA 1
ATOM 659 C C . SER A 1 77 ? 12.017 7.259 -31.344 1.00 46.81 77 SER A C 1
ATOM 661 O O . SER A 1 77 ? 12.228 6.980 -30.167 1.00 46.81 77 SER A O 1
ATOM 663 N N . ASN A 1 78 ? 11.498 8.425 -31.756 1.00 47.88 78 ASN A N 1
ATOM 664 C CA . ASN A 1 78 ? 10.651 9.406 -31.048 1.00 47.88 78 ASN A CA 1
ATOM 665 C C . ASN A 1 78 ? 10.926 9.695 -29.556 1.00 47.88 78 ASN A C 1
ATOM 667 O O . ASN A 1 78 ? 10.080 10.227 -28.840 1.00 47.88 78 ASN A O 1
ATOM 671 N N . GLY A 1 79 ? 12.130 9.413 -29.083 1.00 53.47 79 GLY A N 1
ATOM 672 C CA . GLY A 1 79 ? 12.643 9.860 -27.805 1.00 53.47 79 GLY A CA 1
ATOM 673 C C . GLY A 1 79 ? 14.123 9.544 -27.703 1.00 53.47 79 GLY A C 1
ATOM 674 O O . GLY A 1 79 ? 14.594 8.584 -28.308 1.00 53.47 79 GLY A O 1
ATOM 675 N N . ASP A 1 80 ? 14.819 10.387 -26.948 1.00 59.47 80 ASP A N 1
ATOM 676 C CA . ASP A 1 80 ? 16.275 10.541 -26.884 1.00 59.47 80 ASP A CA 1
ATOM 677 C C . ASP A 1 80 ? 17.017 9.337 -26.265 1.00 59.47 80 ASP A C 1
ATOM 679 O O . ASP A 1 80 ? 17.807 9.499 -25.337 1.00 59.47 80 ASP A O 1
ATOM 683 N N . SER A 1 81 ? 16.775 8.114 -26.742 1.00 68.81 81 SER A N 1
ATOM 684 C CA . SER A 1 81 ? 17.554 6.936 -26.366 1.00 68.81 81 SER A CA 1
ATOM 685 C C . SER A 1 81 ? 18.972 7.073 -26.923 1.00 68.81 81 SER A C 1
ATOM 687 O O . SER A 1 81 ? 19.190 6.941 -28.126 1.00 68.81 81 SER A O 1
ATOM 689 N N . LYS A 1 82 ? 19.942 7.371 -26.060 1.00 83.56 82 LYS A N 1
ATOM 690 C CA . LYS A 1 82 ? 21.362 7.503 -26.398 1.00 83.56 82 LYS A CA 1
ATOM 691 C C . LYS A 1 82 ? 22.120 6.346 -25.767 1.00 83.56 82 LYS A C 1
ATOM 693 O O . LYS A 1 82 ? 2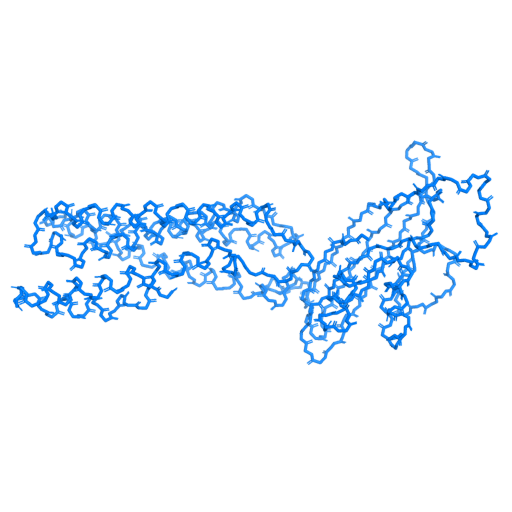2.346 6.336 -24.557 1.00 83.56 82 LYS A O 1
ATOM 698 N N . CYS A 1 83 ? 22.523 5.400 -26.606 1.00 88.38 83 CYS A N 1
ATOM 699 C CA . CYS A 1 83 ? 23.368 4.276 -26.228 1.00 88.38 83 CYS A CA 1
ATOM 700 C C . CYS A 1 83 ? 24.827 4.559 -26.601 1.00 88.38 83 CYS A C 1
ATOM 702 O O . CYS A 1 83 ? 25.113 5.088 -27.676 1.00 88.38 83 CYS A O 1
ATOM 704 N N . LYS A 1 84 ? 25.759 4.249 -25.698 1.00 90.56 84 LYS A N 1
ATOM 705 C CA . LYS A 1 84 ? 27.201 4.459 -25.885 1.00 90.56 84 LYS A CA 1
ATOM 706 C C . LYS A 1 84 ? 27.984 3.271 -25.349 1.00 90.56 84 LYS A C 1
ATOM 708 O O . LYS A 1 84 ? 27.603 2.688 -24.341 1.00 90.56 84 LYS A O 1
ATOM 713 N N . LEU A 1 85 ? 29.101 2.968 -26.000 1.00 90.31 85 LEU A N 1
ATOM 714 C CA . LEU A 1 85 ? 30.072 1.995 -25.508 1.00 90.31 85 LEU A CA 1
ATOM 715 C C . LEU A 1 85 ? 31.015 2.657 -24.501 1.00 90.31 85 LEU A C 1
ATOM 717 O O . LEU A 1 85 ? 31.441 3.800 -24.698 1.00 90.31 85 LEU A O 1
ATOM 721 N N . TYR A 1 86 ? 31.348 1.936 -23.438 1.00 90.31 86 TYR A N 1
ATOM 722 C CA . TYR A 1 86 ? 32.356 2.327 -22.458 1.00 90.31 86 TYR A CA 1
ATOM 723 C C . TYR A 1 86 ? 33.071 1.087 -21.914 1.00 90.31 86 TYR A C 1
ATOM 725 O O . TYR A 1 86 ? 32.570 -0.027 -22.024 1.00 90.31 86 TYR A O 1
ATOM 733 N N . TYR A 1 87 ? 34.258 1.284 -21.344 1.00 89.50 87 TYR A N 1
ATOM 734 C CA . TYR A 1 87 ? 35.035 0.213 -20.723 1.00 89.50 87 TYR A CA 1
ATOM 735 C C . TYR A 1 87 ? 34.925 0.327 -19.206 1.00 89.50 87 TYR A C 1
ATOM 737 O O . TYR A 1 87 ? 35.160 1.405 -18.649 1.00 89.50 87 TYR A O 1
ATOM 745 N N . GLN A 1 88 ? 34.571 -0.771 -18.542 1.00 85.06 88 GLN A N 1
ATOM 746 C CA . GLN A 1 88 ? 34.565 -0.837 -17.083 1.00 85.06 88 GLN A CA 1
ATOM 747 C C . GLN A 1 88 ? 35.996 -1.020 -16.547 1.00 85.06 88 GLN A C 1
ATOM 749 O O . GLN A 1 88 ? 36.940 -1.261 -17.302 1.00 85.06 88 GLN A O 1
ATOM 754 N N . THR A 1 89 ? 36.176 -0.901 -15.230 1.00 79.00 89 THR A N 1
ATOM 755 C CA . THR A 1 89 ? 37.477 -0.988 -14.541 1.00 79.00 89 THR A CA 1
ATOM 756 C C . THR A 1 89 ? 38.270 -2.258 -14.882 1.00 79.00 89 THR A C 1
ATOM 758 O O . THR A 1 89 ? 39.499 -2.212 -14.906 1.00 79.00 89 THR A O 1
ATOM 761 N N . ASP A 1 90 ? 37.580 -3.352 -15.216 1.00 80.56 90 ASP A N 1
ATOM 762 C CA . ASP A 1 90 ? 38.170 -4.650 -15.568 1.00 80.56 90 ASP A CA 1
ATOM 763 C C . ASP A 1 90 ? 38.473 -4.807 -17.074 1.00 80.56 90 ASP A C 1
ATOM 765 O O . ASP A 1 90 ? 38.796 -5.895 -17.544 1.00 80.56 90 ASP A O 1
ATOM 769 N N . ASN A 1 91 ? 38.422 -3.707 -17.839 1.00 82.75 91 ASN A N 1
ATOM 770 C CA . ASN A 1 91 ? 38.659 -3.661 -19.287 1.00 82.75 91 ASN A CA 1
ATOM 771 C C . ASN A 1 91 ? 37.651 -4.486 -20.116 1.00 82.75 91 ASN A C 1
ATOM 773 O O . ASN A 1 91 ? 37.918 -4.831 -21.268 1.00 82.75 91 ASN A O 1
ATOM 777 N N . GLU A 1 92 ? 36.489 -4.773 -19.530 1.00 86.88 92 GLU A N 1
ATOM 778 C CA . GLU A 1 92 ? 35.322 -5.328 -20.211 1.00 86.88 92 GLU A CA 1
ATOM 779 C C . GLU A 1 92 ? 34.546 -4.207 -20.912 1.00 86.88 92 GLU A C 1
ATOM 781 O O . GLU A 1 92 ? 34.380 -3.112 -20.364 1.00 86.88 92 GLU A O 1
ATOM 786 N N . GLU A 1 93 ? 34.079 -4.470 -22.133 1.00 91.19 93 GLU A N 1
ATOM 787 C CA . GLU A 1 93 ? 33.290 -3.521 -22.919 1.00 91.19 93 GLU A CA 1
ATOM 788 C C . GLU A 1 93 ? 31.807 -3.628 -22.550 1.00 91.19 93 GLU A C 1
ATOM 790 O O . GLU A 1 93 ? 31.225 -4.713 -22.550 1.00 91.19 93 GLU A O 1
ATOM 795 N N . TRP A 1 94 ? 31.197 -2.492 -22.234 1.00 92.75 94 TRP A N 1
ATOM 796 C CA . TRP A 1 94 ? 29.815 -2.375 -21.787 1.00 92.75 94 TRP A CA 1
ATOM 797 C C . TRP A 1 94 ? 29.063 -1.338 -22.619 1.00 92.75 94 TRP A C 1
ATOM 799 O O . TRP A 1 94 ? 29.638 -0.401 -23.182 1.00 92.75 94 TRP A O 1
ATOM 809 N N . ILE A 1 95 ? 27.747 -1.500 -22.689 1.00 91.56 95 ILE A N 1
ATOM 810 C CA . ILE A 1 95 ? 26.820 -0.597 -23.367 1.00 91.56 95 ILE A CA 1
ATOM 811 C C . ILE A 1 95 ? 26.024 0.132 -22.297 1.00 91.56 95 ILE A C 1
ATOM 813 O O . ILE A 1 95 ? 25.380 -0.514 -21.484 1.00 91.56 95 ILE A O 1
ATOM 817 N N . SER A 1 96 ? 26.043 1.465 -22.315 1.00 93.31 96 SER A N 1
ATOM 818 C CA . SER A 1 96 ? 25.239 2.322 -21.438 1.00 93.31 96 SER A CA 1
ATOM 819 C C . SER A 1 96 ? 24.195 3.061 -22.264 1.00 93.31 96 SER A C 1
ATOM 821 O O . SER A 1 96 ? 24.535 3.850 -23.152 1.00 93.31 96 SER A O 1
ATOM 823 N N . CYS A 1 97 ? 22.924 2.785 -21.990 1.00 92.44 97 CYS A N 1
ATOM 824 C CA . CYS A 1 97 ? 21.772 3.360 -22.667 1.00 92.44 97 CYS A CA 1
ATOM 825 C C . CYS A 1 97 ? 20.979 4.246 -21.713 1.00 92.44 97 CYS A C 1
ATOM 827 O O . CYS A 1 97 ? 20.455 3.786 -20.699 1.00 92.44 97 CYS A O 1
ATOM 829 N N . THR A 1 98 ? 20.847 5.519 -22.082 1.00 92.56 98 THR A N 1
ATOM 830 C CA . THR A 1 98 ? 20.060 6.510 -21.340 1.00 92.56 98 THR A CA 1
ATOM 831 C C . THR A 1 98 ? 18.963 7.074 -22.209 1.00 92.56 98 THR A C 1
ATOM 833 O O . THR A 1 98 ? 19.172 7.314 -23.396 1.00 92.56 98 THR A O 1
ATOM 836 N N . GLY A 1 99 ? 17.803 7.331 -21.628 1.00 90.62 99 GLY A N 1
ATOM 837 C CA . GLY A 1 99 ? 16.746 8.032 -22.333 1.00 90.62 99 GLY A CA 1
ATOM 838 C C . GLY A 1 99 ? 15.516 8.219 -21.473 1.00 90.62 99 GLY A C 1
ATOM 839 O O . GLY A 1 99 ? 15.487 7.868 -20.294 1.00 90.62 99 GLY A O 1
ATOM 840 N N . PHE A 1 100 ? 14.481 8.771 -22.095 1.00 90.56 100 PHE A N 1
ATOM 841 C CA . PHE A 1 100 ? 13.188 8.930 -21.456 1.00 90.56 100 PHE A CA 1
ATOM 842 C C . PHE A 1 100 ? 12.040 8.579 -22.405 1.00 90.56 100 PHE A C 1
ATOM 844 O O . PHE A 1 100 ? 12.179 8.556 -23.637 1.00 90.56 100 PHE A O 1
ATOM 851 N N . ARG A 1 101 ? 10.886 8.287 -21.811 1.00 88.31 101 ARG A N 1
ATOM 852 C CA . ARG A 1 101 ? 9.601 8.096 -22.476 1.00 88.31 101 ARG A CA 1
ATOM 853 C C . ARG A 1 101 ? 8.527 8.847 -21.714 1.00 88.31 101 ARG A C 1
ATOM 855 O O . ARG A 1 101 ? 8.523 8.872 -20.490 1.00 88.31 101 ARG A O 1
ATOM 862 N N . THR A 1 102 ? 7.619 9.455 -22.465 1.00 88.88 102 THR A N 1
ATOM 863 C CA . THR A 1 102 ? 6.441 10.117 -21.903 1.00 88.88 102 THR A CA 1
ATOM 864 C C . THR A 1 102 ? 5.220 9.277 -22.221 1.00 88.88 102 THR A C 1
ATOM 866 O O . THR A 1 102 ? 5.106 8.745 -23.327 1.00 88.88 102 THR A O 1
ATOM 869 N N . PHE A 1 103 ? 4.317 9.151 -21.258 1.00 87.62 103 PHE A N 1
ATOM 870 C CA . PHE A 1 103 ? 3.095 8.378 -21.414 1.00 87.62 103 PHE A CA 1
ATOM 871 C C . PHE A 1 103 ? 1.922 9.328 -21.576 1.00 87.62 103 PHE A C 1
ATOM 873 O O . PHE A 1 103 ? 1.688 10.198 -20.738 1.00 87.62 103 PHE A O 1
ATOM 880 N N . ARG A 1 104 ? 1.197 9.166 -22.685 1.00 83.00 104 ARG A N 1
ATOM 881 C CA . ARG A 1 104 ? -0.028 9.910 -22.971 1.00 83.00 104 ARG A CA 1
ATOM 882 C C . ARG A 1 104 ? -1.172 8.934 -23.170 1.00 83.00 104 ARG A C 1
ATOM 884 O O . ARG A 1 104 ? -1.146 8.132 -24.099 1.00 83.00 104 ARG A O 1
ATOM 891 N N . ALA A 1 105 ? -2.165 8.991 -22.298 1.00 81.81 105 ALA A N 1
ATOM 892 C CA . ALA A 1 105 ? -3.333 8.123 -22.340 1.00 81.81 105 ALA A CA 1
ATOM 893 C C . ALA A 1 105 ? -4.592 8.915 -21.976 1.00 81.81 105 ALA A C 1
ATOM 895 O O . ALA A 1 105 ? -4.515 9.931 -21.305 1.00 81.81 105 ALA A O 1
ATOM 896 N N . ALA A 1 106 ? -5.771 8.449 -22.394 1.00 82.94 106 ALA A N 1
ATOM 897 C CA . ALA A 1 106 ? -7.041 9.102 -22.041 1.00 82.94 106 ALA A CA 1
ATOM 898 C C . ALA A 1 106 ? -7.448 8.913 -20.563 1.00 82.94 106 ALA A C 1
ATOM 900 O O . ALA A 1 106 ? -8.353 9.585 -20.075 1.00 82.94 106 ALA A O 1
ATOM 901 N N . ARG A 1 107 ? -6.834 7.941 -19.882 1.00 88.25 107 ARG A N 1
ATOM 902 C CA . ARG A 1 107 ? -7.012 7.625 -18.460 1.00 88.25 107 ARG A CA 1
ATOM 903 C C . ARG A 1 107 ? -5.683 7.135 -17.900 1.00 88.25 107 ARG A C 1
ATOM 905 O O . ARG A 1 107 ? -4.863 6.633 -18.671 1.00 88.25 107 ARG A O 1
ATOM 912 N N . SER A 1 108 ? -5.510 7.202 -16.585 1.00 90.31 108 SER A N 1
ATOM 913 C CA . SER A 1 108 ? -4.368 6.578 -15.917 1.00 90.31 108 SER A CA 1
ATOM 914 C C . SER A 1 108 ? -4.347 5.071 -16.170 1.00 90.31 108 SER A C 1
ATOM 916 O O . SER A 1 108 ? -5.401 4.418 -16.189 1.00 90.31 108 SER A O 1
ATOM 918 N N . ARG A 1 109 ? -3.157 4.527 -16.426 1.00 90.88 109 ARG A N 1
ATOM 919 C CA . ARG A 1 109 ? -2.967 3.111 -16.764 1.00 90.88 109 ARG A CA 1
ATOM 920 C C . ARG A 1 109 ? -1.695 2.563 -16.148 1.00 90.88 109 ARG A C 1
ATOM 922 O O . ARG A 1 109 ? -0.687 3.266 -16.072 1.00 90.88 109 ARG A O 1
ATOM 929 N N . TRP A 1 110 ? -1.741 1.281 -15.800 1.00 92.88 110 TRP A N 1
ATOM 930 C CA . TRP A 1 110 ? -0.546 0.535 -15.436 1.00 92.88 110 TRP A CA 1
ATOM 931 C C . TRP A 1 110 ? 0.283 0.224 -16.670 1.00 92.88 110 TRP A C 1
ATOM 933 O O . TRP A 1 110 ? -0.237 -0.249 -17.683 1.00 92.88 110 TRP A O 1
ATOM 943 N N . TRP A 1 111 ? 1.578 0.460 -16.535 1.00 93.56 111 TRP A N 1
ATOM 944 C CA . TRP A 1 111 ? 2.590 0.045 -17.483 1.00 93.56 111 TRP A CA 1
ATOM 945 C C . TRP A 1 111 ? 3.550 -0.921 -16.808 1.00 93.56 111 TRP A C 1
ATOM 947 O O . TRP A 1 111 ? 3.966 -0.697 -15.673 1.00 93.56 111 TRP A O 1
ATOM 957 N N . PHE A 1 112 ? 3.891 -1.989 -17.517 1.00 95.00 112 PHE A N 1
ATOM 958 C CA . PHE A 1 112 ? 4.781 -3.047 -17.064 1.00 95.00 112 PHE A CA 1
ATOM 959 C C . PHE A 1 112 ? 6.024 -3.050 -17.940 1.00 95.00 112 PHE A C 1
ATOM 961 O O . PHE A 1 112 ? 5.934 -3.076 -19.171 1.00 95.00 112 PHE A O 1
ATOM 968 N N . LEU A 1 113 ? 7.180 -3.010 -17.291 1.00 95.25 113 LEU A N 1
ATOM 969 C CA . LEU A 1 113 ? 8.475 -2.892 -17.932 1.00 95.25 113 LEU A CA 1
ATOM 970 C C . LEU A 1 113 ? 9.167 -4.249 -17.909 1.00 95.25 113 LEU A C 1
ATOM 972 O O . LEU A 1 113 ? 9.245 -4.912 -16.872 1.00 95.25 113 LEU A O 1
ATOM 976 N N . ALA A 1 114 ? 9.694 -4.666 -19.054 1.00 94.94 114 ALA A N 1
ATOM 977 C CA . ALA A 1 114 ? 10.440 -5.909 -19.164 1.00 94.94 114 ALA A CA 1
ATOM 978 C C . ALA A 1 114 ? 11.636 -5.765 -20.104 1.00 94.94 114 ALA A C 1
ATOM 980 O O . ALA A 1 114 ? 11.529 -5.139 -21.152 1.00 94.94 114 ALA A O 1
ATOM 981 N N . LEU A 1 115 ? 12.754 -6.403 -19.760 1.00 93.31 115 LEU A N 1
ATOM 982 C CA . LEU A 1 115 ? 13.879 -6.589 -20.675 1.00 93.31 115 LEU A CA 1
ATOM 983 C C . LEU A 1 115 ? 13.710 -7.870 -21.476 1.00 93.31 115 LEU A C 1
ATOM 985 O O . LEU A 1 115 ? 13.327 -8.915 -20.934 1.00 93.31 115 LEU A O 1
ATOM 989 N N . ALA A 1 116 ? 14.039 -7.798 -22.754 1.00 90.75 116 ALA A N 1
ATOM 990 C CA . ALA A 1 116 ? 14.098 -8.940 -23.643 1.00 90.75 116 ALA A CA 1
ATOM 991 C C . ALA A 1 116 ? 15.392 -8.912 -24.447 1.00 90.75 116 ALA A C 1
ATOM 993 O O . ALA A 1 116 ? 15.829 -7.862 -24.897 1.00 90.75 116 ALA A O 1
ATOM 994 N N . SER A 1 117 ? 15.972 -10.086 -24.644 1.00 88.25 117 SER A N 1
ATOM 995 C CA . SER A 1 117 ? 17.077 -10.326 -25.562 1.00 88.25 117 SER A CA 1
ATOM 996 C C . SER A 1 117 ? 16.658 -11.562 -26.343 1.00 88.25 117 SER A C 1
ATOM 998 O O . SER A 1 117 ? 16.749 -12.681 -25.835 1.00 88.25 117 SER A O 1
ATOM 1000 N N . CYS A 1 118 ? 16.005 -11.342 -27.483 1.00 82.19 118 CYS A N 1
ATOM 1001 C CA . CYS A 1 118 ? 15.512 -12.429 -28.323 1.00 82.19 118 CYS A CA 1
ATOM 1002 C C . CYS A 1 118 ? 16.531 -12.693 -29.430 1.00 82.19 118 CYS A C 1
ATOM 1004 O O . CYS A 1 118 ? 17.228 -11.778 -29.866 1.00 82.19 118 CYS A O 1
ATOM 1006 N N . SER A 1 119 ? 16.631 -13.944 -29.871 1.00 68.50 119 SER A N 1
ATOM 1007 C CA . SER A 1 119 ? 17.500 -14.292 -30.991 1.00 68.50 119 SER A CA 1
ATOM 1008 C C . SER A 1 119 ? 16.845 -13.786 -32.269 1.00 68.50 119 SER A C 1
ATOM 1010 O O . SER A 1 119 ? 15.948 -14.446 -32.790 1.00 68.50 119 SER A O 1
ATOM 1012 N N . ASP A 1 120 ? 17.291 -12.650 -32.798 1.00 56.03 120 ASP A N 1
ATOM 1013 C CA . ASP A 1 120 ? 16.909 -12.273 -34.155 1.00 56.03 120 ASP A CA 1
ATOM 1014 C C . ASP A 1 120 ? 17.469 -13.332 -35.111 1.00 56.03 120 ASP A C 1
ATOM 1016 O O . ASP A 1 120 ? 18.678 -13.534 -35.224 1.00 56.03 120 ASP A O 1
ATOM 1020 N N . THR A 1 121 ? 16.581 -14.048 -35.797 1.00 48.03 121 THR A N 1
ATOM 1021 C CA . THR A 1 121 ? 16.966 -14.985 -36.859 1.00 48.03 121 THR A CA 1
ATOM 1022 C C . THR A 1 121 ? 17.624 -14.275 -38.046 1.00 48.03 121 THR A C 1
ATOM 1024 O O . THR A 1 121 ? 18.260 -14.940 -38.862 1.00 48.03 121 THR A O 1
ATOM 1027 N N . ASP A 1 122 ? 17.501 -12.945 -38.118 1.00 48.47 122 ASP A N 1
ATOM 1028 C CA . ASP A 1 122 ? 17.915 -12.129 -39.262 1.00 48.47 122 ASP A CA 1
ATOM 1029 C C . ASP A 1 122 ? 19.237 -11.368 -39.052 1.00 48.47 122 ASP A C 1
ATOM 1031 O O . ASP A 1 122 ? 19.871 -10.995 -40.039 1.00 48.47 122 ASP A O 1
ATOM 1035 N N . ASP A 1 123 ? 19.738 -11.234 -37.816 1.00 45.66 123 ASP A N 1
ATOM 1036 C CA . ASP A 1 123 ? 21.056 -10.641 -37.549 1.00 45.66 123 ASP A CA 1
ATOM 1037 C C . ASP A 1 123 ? 22.127 -11.725 -37.385 1.00 45.66 123 ASP A C 1
ATOM 1039 O O . ASP A 1 123 ? 22.666 -12.016 -36.315 1.00 45.66 123 ASP A O 1
ATOM 1043 N N . ALA A 1 124 ? 22.521 -12.278 -38.531 1.00 40.31 124 ALA A N 1
ATOM 1044 C CA . ALA A 1 124 ? 23.721 -13.092 -38.722 1.00 40.31 124 ALA A CA 1
ATOM 1045 C C . ALA A 1 124 ? 25.044 -12.306 -38.512 1.00 40.31 124 ALA A C 1
ATOM 1047 O O . ALA A 1 124 ? 26.060 -12.618 -39.137 1.00 40.31 124 ALA A O 1
ATOM 1048 N N . LEU A 1 125 ? 25.058 -11.289 -37.640 1.00 43.56 125 LEU A N 1
ATOM 1049 C CA . LEU A 1 125 ? 26.229 -10.464 -37.322 1.00 43.5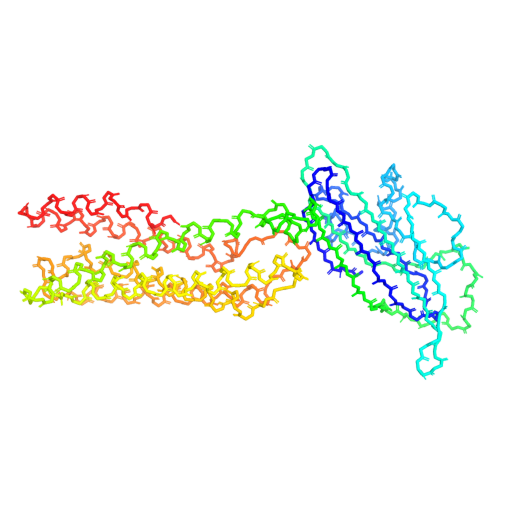6 125 LEU A CA 1
ATOM 1050 C C . LEU A 1 125 ? 26.731 -10.631 -35.877 1.00 43.56 125 LEU A C 1
ATOM 1052 O O . LEU A 1 125 ? 27.553 -9.854 -35.411 1.00 43.56 125 LEU A O 1
ATOM 1056 N N . MET A 1 126 ? 26.331 -11.700 -35.189 1.00 43.09 126 MET A N 1
ATOM 1057 C CA . MET A 1 126 ? 27.169 -12.337 -34.167 1.00 43.09 126 MET A CA 1
ATOM 1058 C C . MET A 1 126 ? 27.154 -13.849 -34.381 1.00 43.09 126 MET A C 1
ATOM 1060 O O . MET A 1 126 ? 26.642 -14.631 -33.587 1.00 43.09 126 MET A O 1
ATOM 1064 N N . SER A 1 127 ? 27.798 -14.272 -35.470 1.00 37.78 127 SER A N 1
ATOM 1065 C CA . SER A 1 127 ? 28.413 -15.597 -35.569 1.00 37.78 127 SER A CA 1
ATOM 1066 C C . SER A 1 127 ? 29.543 -15.695 -34.528 1.00 37.78 127 SER A C 1
ATOM 1068 O O . SER A 1 127 ? 30.728 -15.699 -34.871 1.00 37.78 127 SER A O 1
ATOM 1070 N N . SER A 1 128 ? 29.196 -15.755 -33.239 1.00 41.94 128 SER A N 1
ATOM 1071 C CA . SER A 1 128 ? 30.103 -16.322 -32.250 1.00 41.94 128 SER A CA 1
ATOM 1072 C C . SER A 1 128 ? 30.087 -17.834 -32.464 1.00 41.94 128 SER A C 1
ATOM 1074 O O . SER A 1 128 ? 29.043 -18.480 -32.558 1.00 41.94 128 SER A O 1
ATOM 1076 N N . SER A 1 129 ? 31.270 -18.401 -32.651 1.00 40.84 129 SER A N 1
ATOM 1077 C CA . SER A 1 129 ? 31.511 -19.768 -33.111 1.00 40.84 129 SER A CA 1
ATOM 1078 C C . SER A 1 129 ? 31.161 -20.860 -32.088 1.00 40.84 129 SER A C 1
ATOM 1080 O O . SER A 1 129 ? 31.780 -21.914 -32.109 1.00 40.84 129 SER A O 1
ATOM 1082 N N . ASN A 1 130 ? 30.183 -20.634 -31.206 1.00 43.66 130 ASN A N 1
ATOM 1083 C CA . ASN A 1 130 ? 29.667 -21.600 -30.239 1.00 43.66 130 ASN A CA 1
ATOM 1084 C C . ASN A 1 130 ? 28.154 -21.384 -30.045 1.00 43.66 130 ASN A C 1
ATOM 1086 O O . ASN A 1 130 ? 27.715 -20.789 -29.065 1.00 43.66 130 ASN A O 1
ATOM 1090 N N . ALA A 1 131 ? 27.344 -21.932 -30.954 1.00 47.22 131 ALA A N 1
ATOM 1091 C CA . ALA A 1 131 ? 25.872 -21.933 -30.915 1.00 47.22 131 ALA A CA 1
ATOM 1092 C C . ALA A 1 131 ? 25.251 -22.734 -29.738 1.00 47.22 131 ALA A C 1
ATOM 1094 O O . ALA A 1 131 ? 24.101 -23.158 -29.797 1.00 47.22 131 ALA A O 1
ATOM 1095 N N . SER A 1 132 ? 26.017 -22.987 -28.674 1.00 46.59 132 SER A N 1
ATOM 1096 C CA . SER A 1 132 ? 25.623 -23.765 -27.495 1.00 46.59 132 SER A CA 1
ATOM 1097 C C . SER A 1 132 ? 25.633 -22.957 -26.195 1.00 46.59 132 SER A C 1
ATOM 1099 O O . SER A 1 132 ? 25.391 -23.529 -25.132 1.00 46.59 132 SER A O 1
ATOM 1101 N N . GLN A 1 133 ? 25.936 -21.656 -26.244 1.00 55.81 133 GLN A N 1
ATOM 1102 C CA . GLN A 1 133 ? 25.975 -20.807 -25.056 1.00 55.81 133 GLN A CA 1
ATOM 1103 C C . GLN A 1 133 ? 24.702 -19.964 -24.950 1.00 55.81 133 GLN A C 1
ATOM 1105 O O . GLN A 1 133 ? 24.538 -18.960 -25.635 1.00 55.81 133 GLN A O 1
ATOM 1110 N N . TYR A 1 134 ? 23.789 -20.400 -24.082 1.00 58.09 134 TYR A N 1
ATOM 1111 C CA . TYR A 1 134 ? 22.613 -19.624 -23.703 1.00 58.09 134 TYR A CA 1
ATOM 1112 C C . TYR A 1 134 ? 23.041 -18.543 -22.714 1.00 58.09 134 TYR A C 1
ATOM 1114 O O . TYR A 1 134 ? 23.397 -18.840 -21.572 1.00 58.09 134 TYR A O 1
ATOM 1122 N N . TRP A 1 135 ? 23.017 -17.290 -23.151 1.00 67.19 135 TRP A N 1
ATOM 1123 C CA . TRP A 1 135 ? 23.247 -16.150 -22.277 1.00 67.19 135 TRP A CA 1
ATOM 1124 C C . TRP A 1 135 ? 21.929 -15.743 -21.622 1.00 67.19 135 TRP A C 1
ATOM 1126 O O . TRP A 1 135 ? 20.927 -15.525 -22.298 1.00 67.19 135 TRP A O 1
ATOM 1136 N N . GLY A 1 136 ? 21.913 -15.666 -20.291 1.00 75.31 136 GLY A N 1
ATOM 1137 C CA . GLY A 1 136 ? 20.822 -15.007 -19.580 1.00 75.31 136 GLY A CA 1
ATOM 1138 C C . GLY A 1 136 ? 20.886 -13.489 -19.770 1.00 75.31 136 GLY A C 1
ATOM 1139 O O . GLY A 1 136 ? 21.961 -12.936 -20.012 1.00 75.31 136 GLY A O 1
ATOM 1140 N N . ILE A 1 137 ? 19.745 -12.821 -19.602 1.00 85.75 137 ILE A N 1
ATOM 1141 C CA . ILE A 1 137 ? 19.676 -11.355 -19.530 1.00 85.75 137 ILE A CA 1
ATOM 1142 C C . ILE A 1 137 ? 20.421 -10.905 -18.271 1.00 85.75 137 ILE A C 1
ATOM 1144 O O . ILE A 1 137 ? 20.187 -11.440 -17.184 1.00 85.75 137 ILE A O 1
ATOM 1148 N N . TYR A 1 138 ? 21.322 -9.942 -18.422 1.00 88.81 138 TYR A N 1
ATOM 1149 C CA . TYR A 1 138 ? 22.002 -9.298 -17.304 1.00 88.81 138 TYR A CA 1
ATOM 1150 C C . TYR A 1 138 ? 22.200 -7.843 -17.662 1.00 88.81 138 TYR A C 1
ATOM 1152 O O . TYR A 1 138 ? 22.962 -7.516 -18.569 1.00 88.81 138 TYR A O 1
ATOM 1160 N N . ALA A 1 139 ? 21.531 -7.003 -16.893 1.00 91.69 139 ALA A N 1
ATOM 1161 C CA . ALA A 1 139 ? 21.631 -5.575 -17.021 1.00 91.69 139 ALA A CA 1
ATOM 1162 C C . ALA A 1 139 ? 21.612 -4.947 -15.632 1.00 91.69 139 ALA A C 1
ATOM 1164 O O . ALA A 1 139 ? 20.849 -5.363 -14.752 1.00 91.69 139 ALA A O 1
ATOM 1165 N N . GLU A 1 140 ? 22.434 -3.925 -15.454 1.00 94.44 140 GLU A N 1
ATOM 1166 C CA . GLU A 1 140 ? 22.331 -2.994 -14.344 1.00 94.44 140 GLU A CA 1
ATOM 1167 C C . GLU A 1 140 ? 21.407 -1.865 -14.777 1.00 94.44 140 GLU A C 1
ATOM 1169 O O . GLU A 1 140 ? 21.620 -1.234 -15.810 1.00 94.44 140 GLU A O 1
ATOM 1174 N N . TYR A 1 141 ? 20.338 -1.631 -14.023 1.00 94.62 141 TYR A N 1
ATOM 1175 C CA . TYR A 1 141 ? 19.329 -0.665 -14.426 1.00 94.62 141 TYR A CA 1
ATOM 1176 C C . TYR A 1 141 ? 18.944 0.275 -13.292 1.00 94.62 141 TYR A C 1
ATOM 1178 O O . TYR A 1 141 ? 18.883 -0.094 -12.119 1.00 94.62 141 TYR A O 1
ATOM 1186 N N . LYS A 1 142 ? 18.618 1.505 -13.677 1.00 95.38 142 LYS A N 1
ATOM 1187 C CA . LYS A 1 142 ? 17.948 2.500 -12.852 1.00 95.38 142 LYS A CA 1
ATOM 1188 C C . LYS A 1 142 ? 16.763 3.042 -13.640 1.00 95.38 142 LYS A C 1
ATOM 1190 O O . LYS A 1 142 ? 16.930 3.584 -14.731 1.00 95.38 142 LYS A O 1
ATOM 1195 N N . LEU A 1 143 ? 15.575 2.885 -13.069 1.00 95.00 143 LEU A N 1
ATOM 1196 C CA . LEU A 1 143 ? 14.327 3.406 -13.613 1.00 95.00 143 LEU A CA 1
ATOM 1197 C C . LEU A 1 143 ? 13.835 4.507 -12.680 1.00 95.00 143 LEU A C 1
ATOM 1199 O O . LEU A 1 143 ? 13.696 4.280 -11.480 1.00 95.00 143 LEU A O 1
ATOM 1203 N N . THR A 1 144 ? 13.574 5.684 -13.232 1.00 94.94 144 THR A N 1
ATOM 1204 C CA . THR A 1 144 ? 12.916 6.782 -12.524 1.00 94.94 144 THR A CA 1
ATOM 1205 C C . THR A 1 144 ? 11.538 6.948 -13.148 1.00 94.94 144 THR A C 1
ATOM 1207 O O . THR A 1 144 ? 11.422 7.311 -14.317 1.00 94.94 144 THR A O 1
ATOM 1210 N N . MET A 1 145 ? 10.495 6.622 -12.391 1.00 94.44 145 MET A N 1
ATOM 1211 C CA . MET A 1 145 ? 9.110 6.613 -12.861 1.00 94.44 145 MET A CA 1
ATOM 1212 C C . MET A 1 145 ? 8.348 7.684 -12.092 1.00 94.44 145 MET A C 1
ATOM 1214 O O . MET A 1 145 ? 8.263 7.606 -10.870 1.00 94.44 145 MET A O 1
ATOM 1218 N N . THR A 1 146 ? 7.866 8.711 -12.788 1.00 95.00 146 THR A N 1
ATOM 1219 C CA . THR A 1 146 ? 7.311 9.909 -12.147 1.00 95.00 146 THR A CA 1
ATOM 1220 C C . THR A 1 146 ? 5.993 10.344 -12.773 1.00 95.00 146 THR A C 1
ATOM 1222 O O . THR A 1 146 ? 5.707 10.049 -13.937 1.00 95.00 146 THR A O 1
ATOM 1225 N N . ASN A 1 147 ? 5.184 11.053 -11.983 1.00 94.00 147 ASN A N 1
ATOM 1226 C CA . ASN A 1 147 ? 3.902 11.629 -12.384 1.00 94.00 147 ASN A CA 1
ATOM 1227 C C . ASN A 1 147 ? 3.824 13.108 -11.999 1.00 94.00 147 ASN A C 1
ATOM 1229 O O . ASN A 1 147 ? 3.942 13.465 -10.835 1.00 94.00 147 ASN A O 1
ATOM 1233 N N . GLY A 1 148 ? 3.529 13.994 -12.945 1.00 88.75 148 GLY A N 1
ATOM 1234 C CA . GLY A 1 148 ? 3.387 15.421 -12.636 1.00 88.75 148 GLY A CA 1
ATOM 1235 C C . GLY A 1 148 ? 4.716 16.176 -12.666 1.00 88.75 148 GLY A C 1
ATOM 1236 O O . GLY A 1 148 ? 5.697 15.744 -13.266 1.00 88.75 148 GLY A O 1
ATOM 1237 N N . GLN A 1 149 ? 4.735 17.370 -12.073 1.00 90.19 149 GLN A N 1
ATOM 1238 C CA . GLN A 1 149 ? 5.914 18.241 -12.099 1.00 90.19 149 GLN A CA 1
ATOM 1239 C C . GLN A 1 149 ? 6.847 17.965 -10.910 1.00 90.19 149 GLN A C 1
ATOM 1241 O O . GLN A 1 149 ? 6.348 17.706 -9.819 1.00 90.19 149 GLN A O 1
ATOM 1246 N N . PRO A 1 150 ? 8.177 18.147 -11.051 1.00 89.56 150 PRO A N 1
ATOM 1247 C CA . PRO A 1 150 ? 9.135 17.959 -9.952 1.00 89.56 150 PRO A CA 1
ATOM 1248 C C . PRO A 1 150 ? 8.876 18.812 -8.702 1.00 89.56 150 PRO A C 1
ATOM 1250 O O . PRO A 1 150 ? 9.339 18.484 -7.615 1.00 89.56 150 PRO A O 1
ATOM 1253 N N . SER A 1 151 ? 8.157 19.930 -8.839 1.00 90.75 151 SER A N 1
ATOM 1254 C CA . SER A 1 151 ? 7.754 20.780 -7.714 1.00 90.75 151 SER A CA 1
ATOM 1255 C C . SER A 1 151 ? 6.587 20.215 -6.900 1.00 90.75 151 SER A C 1
ATOM 1257 O O . SER A 1 151 ? 6.342 20.686 -5.790 1.00 90.75 151 SER A O 1
ATOM 1259 N N . ASP A 1 152 ? 5.839 19.256 -7.448 1.00 91.31 152 ASP A N 1
ATOM 1260 C CA . ASP A 1 152 ? 4.682 18.651 -6.796 1.00 91.31 152 ASP A CA 1
ATOM 1261 C C . ASP A 1 152 ? 5.087 17.405 -6.005 1.00 91.31 152 ASP A C 1
ATOM 1263 O O . ASP A 1 152 ? 5.077 16.280 -6.496 1.00 91.31 152 ASP A O 1
ATOM 1267 N N . ILE A 1 153 ? 5.412 17.623 -4.735 1.00 89.44 153 ILE A N 1
ATOM 1268 C CA . ILE A 1 153 ? 5.876 16.584 -3.810 1.00 89.44 153 ILE A CA 1
ATOM 1269 C C . ILE A 1 153 ? 4.825 15.472 -3.614 1.00 89.44 153 ILE A C 1
ATOM 1271 O O . ILE A 1 153 ? 5.181 14.335 -3.319 1.00 89.44 153 ILE A O 1
ATOM 1275 N N . PHE A 1 154 ? 3.532 15.763 -3.779 1.00 90.44 154 PHE A N 1
ATOM 1276 C CA . PHE A 1 154 ? 2.474 14.784 -3.507 1.00 90.44 154 PHE A CA 1
ATOM 1277 C C . PHE A 1 154 ? 2.207 13.827 -4.668 1.00 90.44 154 PHE A C 1
ATOM 1279 O O . PHE A 1 154 ? 1.629 12.769 -4.437 1.00 90.44 154 PHE A O 1
ATOM 1286 N N . HIS A 1 155 ? 2.642 14.169 -5.881 1.00 91.69 155 HIS A N 1
ATOM 1287 C CA . HIS A 1 155 ? 2.405 13.351 -7.073 1.00 91.69 155 HIS A CA 1
ATOM 1288 C C . HIS A 1 155 ? 3.702 12.886 -7.740 1.00 91.69 155 HIS A C 1
ATOM 1290 O O . HIS A 1 155 ? 3.734 11.768 -8.240 1.00 91.69 155 HIS A O 1
ATOM 1296 N N . TYR A 1 156 ? 4.783 13.679 -7.689 1.00 93.69 156 TYR A N 1
ATOM 1297 C CA . TYR A 1 156 ? 5.978 13.475 -8.517 1.00 93.69 156 TYR A CA 1
ATOM 1298 C C . TYR A 1 156 ? 6.543 12.057 -8.476 1.00 93.69 156 TYR A C 1
ATOM 1300 O O . TYR A 1 156 ? 6.729 11.447 -9.524 1.00 93.69 156 TYR A O 1
ATOM 1308 N N . GLN A 1 157 ? 6.786 11.523 -7.280 1.00 94.44 157 GLN A N 1
ATOM 1309 C CA . GLN A 1 157 ? 7.354 10.183 -7.100 1.00 94.44 157 GLN A CA 1
ATOM 1310 C C . GLN A 1 157 ? 6.294 9.083 -6.968 1.00 94.44 157 GLN A C 1
ATOM 1312 O O . GLN A 1 157 ? 6.639 7.909 -6.901 1.00 94.44 157 GLN A O 1
ATOM 1317 N N . PHE A 1 158 ? 5.011 9.439 -6.876 1.00 93.94 158 PHE A N 1
ATOM 1318 C CA . PHE A 1 158 ? 3.950 8.484 -6.580 1.00 93.94 158 PHE A CA 1
ATOM 1319 C C . PHE A 1 158 ? 3.286 7.978 -7.855 1.00 93.94 158 PHE A C 1
ATOM 1321 O O . PHE A 1 158 ? 2.992 8.732 -8.787 1.00 93.94 158 PHE A O 1
ATOM 1328 N N . SER A 1 159 ? 2.993 6.683 -7.866 1.00 93.12 159 SER A N 1
ATOM 1329 C CA . SER A 1 159 ? 2.072 6.096 -8.831 1.00 93.12 159 SER A CA 1
ATOM 1330 C C . SER A 1 159 ? 0.674 6.715 -8.674 1.00 93.12 159 SER A C 1
ATOM 1332 O O . SER A 1 159 ? 0.300 7.199 -7.599 1.00 93.12 159 SER A O 1
ATOM 1334 N N . ASP A 1 160 ? -0.114 6.734 -9.751 1.00 91.88 160 ASP A N 1
ATOM 1335 C CA . ASP A 1 160 ? -1.442 7.366 -9.736 1.00 91.88 160 ASP A CA 1
ATOM 1336 C C . ASP A 1 160 ? -2.433 6.679 -8.767 1.00 91.88 160 ASP A C 1
ATOM 1338 O O . ASP A 1 160 ? -3.428 7.276 -8.365 1.00 91.88 160 ASP A O 1
ATOM 1342 N N . ASP A 1 161 ? -2.169 5.444 -8.337 1.00 90.50 161 ASP A N 1
ATOM 1343 C CA . ASP A 1 161 ? -2.944 4.766 -7.294 1.00 90.50 161 ASP A CA 1
ATOM 1344 C C . ASP A 1 161 ? -2.443 5.051 -5.867 1.00 90.50 161 ASP A C 1
ATOM 1346 O O . ASP A 1 161 ? -3.221 4.949 -4.915 1.00 90.50 161 ASP A O 1
ATOM 1350 N N . GLU A 1 162 ? -1.179 5.448 -5.698 1.00 91.44 162 GLU A N 1
ATOM 1351 C CA . GLU A 1 162 ? -0.568 5.670 -4.383 1.00 91.44 162 GLU A CA 1
ATOM 1352 C C . GLU A 1 162 ? -0.523 7.142 -3.949 1.00 91.44 162 GLU A C 1
ATOM 1354 O O . GLU A 1 162 ? -0.395 7.406 -2.750 1.00 91.44 162 GLU A O 1
ATOM 1359 N N . TRP A 1 163 ? -0.679 8.113 -4.858 1.00 90.31 163 TRP A N 1
ATOM 1360 C CA . TRP A 1 163 ? -0.633 9.543 -4.499 1.00 90.31 163 TRP A CA 1
ATOM 1361 C C . TRP A 1 163 ? -1.580 9.952 -3.349 1.00 90.31 163 TRP A C 1
ATOM 1363 O O . TRP A 1 163 ? -1.183 10.799 -2.541 1.00 90.31 163 TRP A O 1
ATOM 1373 N N . PRO A 1 164 ? -2.790 9.365 -3.168 1.00 93.00 164 PRO A N 1
ATOM 1374 C CA . PRO A 1 164 ? -3.665 9.756 -2.064 1.00 93.00 164 PRO A CA 1
ATOM 1375 C C . PRO A 1 164 ? -3.156 9.299 -0.691 1.00 93.00 164 PRO A C 1
ATOM 1377 O O . PRO A 1 164 ? -3.628 9.807 0.328 1.00 93.00 164 PRO A O 1
ATOM 1380 N N . ILE A 1 165 ? -2.221 8.343 -0.637 1.00 93.00 165 ILE A N 1
ATOM 1381 C CA . ILE A 1 165 ? -1.787 7.688 0.603 1.00 93.00 165 ILE A CA 1
ATOM 1382 C C . ILE A 1 165 ? -1.139 8.697 1.552 1.00 93.00 165 ILE A C 1
ATOM 1384 O O . ILE A 1 165 ? -1.541 8.786 2.712 1.00 93.00 165 ILE A O 1
ATOM 1388 N N . LEU A 1 166 ? -0.176 9.493 1.074 1.00 94.88 166 LEU A N 1
ATOM 1389 C CA . LEU A 1 166 ? 0.549 10.442 1.924 1.00 94.88 166 LEU A CA 1
ATOM 1390 C C . LEU A 1 166 ? -0.369 11.556 2.477 1.00 94.88 166 LEU A C 1
ATOM 1392 O O . LEU A 1 166 ? -0.382 11.748 3.698 1.00 94.88 166 LEU A O 1
ATOM 1396 N N . PRO A 1 167 ? -1.176 12.269 1.662 1.00 95.62 167 PRO A N 1
ATOM 1397 C CA . PRO A 1 167 ? -2.149 13.233 2.176 1.00 95.62 167 PRO A CA 1
ATOM 1398 C C . PRO A 1 167 ? -3.154 12.621 3.163 1.00 95.62 167 PRO A C 1
ATOM 1400 O O . PRO A 1 167 ? -3.459 13.241 4.187 1.00 95.62 167 PRO A O 1
ATOM 1403 N N . ALA A 1 168 ? -3.651 11.407 2.894 1.00 95.81 168 ALA A N 1
ATOM 1404 C CA . ALA A 1 168 ? -4.586 10.718 3.781 1.00 95.81 168 ALA A CA 1
ATOM 1405 C C . ALA A 1 168 ? -3.940 10.361 5.128 1.00 95.81 168 ALA A C 1
ATOM 1407 O O . ALA A 1 168 ? -4.514 10.651 6.180 1.00 95.81 168 ALA A O 1
ATOM 1408 N N . ASP A 1 169 ? -2.727 9.805 5.117 1.00 96.31 169 ASP A N 1
ATOM 1409 C CA . ASP A 1 169 ? -1.990 9.470 6.336 1.00 96.31 169 ASP A CA 1
ATOM 1410 C C . ASP A 1 169 ? -1.651 10.731 7.156 1.00 96.31 169 ASP A C 1
ATOM 1412 O O . ASP A 1 169 ? -1.762 10.702 8.383 1.00 96.31 169 ASP A O 1
ATOM 1416 N N . ILE A 1 170 ? -1.332 11.868 6.519 1.00 97.38 170 ILE A N 1
ATOM 1417 C CA . ILE A 1 170 ? -1.148 13.160 7.211 1.00 97.38 170 ILE A CA 1
ATOM 1418 C C . ILE A 1 170 ? -2.453 13.608 7.886 1.00 97.38 170 ILE A C 1
ATOM 1420 O O . ILE A 1 170 ? -2.448 13.980 9.064 1.00 97.38 170 ILE A O 1
ATOM 1424 N N . ALA A 1 171 ? -3.584 13.557 7.177 1.00 97.56 171 ALA A N 1
ATOM 1425 C CA . ALA A 1 171 ? -4.882 13.943 7.730 1.00 97.56 171 ALA A CA 1
ATOM 1426 C C . ALA A 1 171 ? -5.298 13.042 8.909 1.00 97.56 171 ALA A C 1
ATOM 1428 O O . ALA A 1 171 ? -5.764 13.528 9.951 1.00 97.56 171 ALA A O 1
ATOM 1429 N N . PHE A 1 172 ? -5.081 11.731 8.784 1.00 97.19 172 PHE A N 1
ATOM 1430 C CA . PHE A 1 172 ? -5.327 10.777 9.861 1.00 97.19 172 PHE A CA 1
ATOM 1431 C C . PHE A 1 172 ? -4.372 10.964 11.032 1.00 97.19 172 PHE A C 1
ATOM 1433 O O . PHE A 1 172 ? -4.809 10.827 12.175 1.00 97.19 172 PHE A O 1
ATOM 1440 N N . LEU A 1 173 ? -3.113 11.327 10.791 1.00 98.25 173 LEU A N 1
ATOM 1441 C CA . LEU A 1 173 ? -2.153 11.627 11.847 1.00 98.25 173 LEU A CA 1
ATOM 1442 C C . LEU A 1 173 ? -2.596 12.842 12.669 1.00 98.25 173 LEU A C 1
ATOM 1444 O O . LEU A 1 173 ? -2.644 12.765 13.896 1.00 98.25 173 LEU A O 1
ATOM 1448 N N . VAL A 1 174 ? -2.993 13.937 12.012 1.00 98.12 174 VAL A N 1
ATOM 1449 C CA . VAL A 1 174 ? -3.515 15.136 12.692 1.00 98.12 174 VAL A CA 1
ATOM 1450 C C . VAL A 1 174 ? -4.751 14.790 13.524 1.00 98.12 174 VAL A C 1
ATOM 1452 O O . VAL A 1 174 ? -4.835 15.145 14.702 1.00 98.12 174 VAL A O 1
ATOM 1455 N N . THR A 1 175 ? -5.686 14.037 12.944 1.00 97.31 175 THR A N 1
ATOM 1456 C CA . THR A 1 175 ? -6.908 13.608 13.638 1.00 97.31 175 THR A CA 1
ATOM 1457 C C . THR A 1 175 ? -6.593 12.713 14.841 1.00 97.31 175 THR A C 1
ATOM 1459 O O . THR A 1 175 ? -7.158 12.905 15.920 1.00 97.31 175 THR A O 1
ATOM 1462 N N . ASN A 1 176 ? -5.652 11.775 14.700 1.00 96.62 176 ASN A N 1
ATOM 1463 C CA . ASN A 1 176 ? -5.231 10.891 15.785 1.00 96.62 176 ASN A CA 1
ATOM 1464 C C . ASN A 1 176 ? -4.492 11.639 16.895 1.00 96.62 176 ASN A C 1
ATOM 1466 O O . ASN A 1 176 ? -4.722 11.338 18.062 1.00 96.62 176 ASN A O 1
ATOM 1470 N N . PHE A 1 177 ? -3.690 12.662 16.585 1.00 98.06 177 PHE A N 1
ATOM 1471 C CA . PHE A 1 177 ? -3.093 13.516 17.615 1.00 98.06 177 PHE A CA 1
ATOM 1472 C C . PHE A 1 177 ? -4.151 14.251 18.441 1.00 98.06 177 PHE A C 1
ATOM 1474 O O . PHE A 1 177 ? -4.056 14.284 19.671 1.00 98.06 177 PHE A O 1
ATOM 1481 N N . ILE A 1 178 ? -5.183 14.797 17.788 1.00 98.12 178 ILE A N 1
ATOM 1482 C CA . ILE A 1 178 ? -6.312 15.438 18.476 1.00 98.12 178 ILE A CA 1
ATOM 1483 C C . ILE A 1 178 ? -7.029 14.413 19.364 1.00 98.12 178 ILE A C 1
ATOM 1485 O O . ILE A 1 178 ? -7.262 14.669 20.549 1.00 98.12 178 ILE A O 1
ATOM 1489 N N . LEU A 1 179 ? -7.330 13.228 18.825 1.00 97.19 179 LEU A N 1
ATOM 1490 C CA . LEU A 1 179 ? -7.982 12.152 19.568 1.00 97.19 179 LEU A CA 1
ATOM 1491 C C . LEU A 1 179 ? -7.142 11.692 20.764 1.00 97.19 179 LEU A C 1
ATOM 1493 O O . LEU A 1 179 ? -7.682 11.498 21.855 1.00 97.19 179 LEU A O 1
ATOM 1497 N N . LEU A 1 180 ? -5.830 11.548 20.589 1.00 97.38 180 LEU A N 1
ATOM 1498 C CA . LEU A 1 180 ? -4.893 11.148 21.631 1.00 97.38 180 LEU A CA 1
ATOM 1499 C C . LEU A 1 180 ? -4.847 12.196 22.747 1.00 97.38 180 LEU A C 1
ATOM 1501 O O . LEU A 1 180 ? -4.974 11.841 23.919 1.00 97.38 180 LEU A O 1
ATOM 1505 N N . ALA A 1 181 ? -4.760 13.484 22.401 1.00 97.75 181 ALA A N 1
ATOM 1506 C CA . ALA A 1 181 ? -4.781 14.579 23.368 1.00 97.75 181 ALA A CA 1
ATOM 1507 C C . ALA A 1 181 ? -6.081 14.591 24.190 1.00 97.75 181 ALA A C 1
ATOM 1509 O O . ALA A 1 181 ? -6.034 14.608 25.423 1.00 97.75 181 ALA A O 1
ATOM 1510 N N . ILE A 1 182 ? -7.241 14.492 23.528 1.00 97.81 182 ILE A N 1
ATOM 1511 C CA . ILE A 1 182 ? -8.548 14.392 24.201 1.00 97.81 182 ILE A CA 1
ATOM 1512 C C . ILE A 1 182 ? -8.581 13.165 25.121 1.00 97.81 182 ILE A C 1
ATOM 1514 O O . ILE A 1 182 ? -8.989 13.259 26.282 1.00 97.81 182 ILE A O 1
ATOM 1518 N N . SER A 1 183 ? -8.104 12.020 24.632 1.00 96.38 183 SER A N 1
ATOM 1519 C CA . SER A 1 183 ? -8.092 10.757 25.374 1.00 96.38 183 SER A CA 1
ATOM 1520 C C . SER A 1 183 ? -7.210 10.828 26.624 1.00 96.38 183 SER A C 1
ATOM 1522 O O . SER A 1 183 ? -7.584 10.289 27.671 1.00 96.38 183 SER A O 1
ATOM 1524 N N . TYR A 1 184 ? -6.080 11.537 26.567 1.00 96.12 184 TYR A N 1
ATOM 1525 C CA . TYR A 1 184 ? -5.236 11.794 27.734 1.00 96.12 184 TYR A CA 1
ATOM 1526 C C . TYR A 1 184 ? -5.896 12.740 28.739 1.00 96.12 184 TYR A C 1
ATOM 1528 O O . TYR A 1 184 ? -5.887 12.441 29.935 1.00 96.12 184 TYR A O 1
ATOM 1536 N N . VAL A 1 185 ? -6.516 13.834 28.284 1.00 96.75 185 VAL A N 1
ATOM 1537 C CA . VAL A 1 185 ? -7.228 14.778 29.166 1.00 96.75 185 VAL A CA 1
ATOM 1538 C C . VAL A 1 185 ? -8.360 14.073 29.916 1.00 96.75 185 VAL A C 1
ATOM 1540 O O . VAL A 1 185 ? -8.446 14.158 31.144 1.00 96.75 185 VAL A O 1
ATOM 1543 N N . VAL A 1 186 ? -9.197 13.315 29.204 1.00 96.31 186 VAL A N 1
ATOM 1544 C CA . VAL A 1 186 ? -10.276 12.522 29.813 1.00 96.31 186 VAL A CA 1
ATOM 1545 C C . VAL A 1 186 ? -9.703 11.440 30.734 1.00 96.31 186 VAL A C 1
ATOM 1547 O O . VAL A 1 186 ? -10.207 11.237 31.839 1.00 96.31 186 VAL A O 1
ATOM 1550 N N . GLY A 1 187 ? -8.604 10.791 30.341 1.00 95.56 187 GLY A N 1
ATOM 1551 C CA . GLY A 1 187 ? -7.908 9.807 31.170 1.00 95.56 187 GLY A CA 1
ATOM 1552 C C . GLY A 1 187 ? -7.428 10.386 32.503 1.00 95.56 187 GLY A C 1
ATOM 1553 O O . GLY A 1 187 ? -7.626 9.768 33.552 1.00 95.56 187 GLY A O 1
ATOM 1554 N N . PHE A 1 188 ? -6.878 11.601 32.492 1.00 94.81 188 PHE A N 1
ATOM 1555 C CA . PHE A 1 188 ? -6.460 12.310 33.700 1.00 94.81 188 PHE A CA 1
ATOM 1556 C C . PHE A 1 188 ? -7.649 12.626 34.620 1.00 94.81 188 PHE A C 1
ATOM 1558 O O . PHE A 1 188 ? -7.593 12.360 35.824 1.00 94.81 188 PHE A O 1
ATOM 1565 N N . GLN A 1 189 ? -8.761 13.112 34.057 1.00 95.25 189 GLN A N 1
ATOM 1566 C CA . GLN A 1 189 ? -9.994 13.379 34.809 1.00 95.25 189 GLN A CA 1
ATOM 1567 C C . GLN A 1 189 ? -10.611 12.107 35.412 1.00 95.25 189 GLN A C 1
ATOM 1569 O O . GLN A 1 189 ? -11.127 12.127 36.530 1.00 95.25 189 GLN A O 1
ATOM 1574 N N . LEU A 1 190 ? -10.560 10.983 34.695 1.00 93.38 190 LEU A N 1
ATOM 1575 C CA . LEU A 1 190 ? -11.021 9.691 35.205 1.00 93.38 190 LEU A CA 1
ATOM 1576 C C . LEU A 1 190 ? -10.102 9.164 36.310 1.00 93.38 190 LEU A C 1
ATOM 1578 O O . LEU A 1 190 ? -10.585 8.607 37.297 1.00 93.38 190 LEU A O 1
ATOM 1582 N N . SER A 1 191 ? -8.789 9.357 36.171 1.00 92.69 191 SER A N 1
ATOM 1583 C CA . SER A 1 191 ? -7.796 8.939 37.164 1.00 92.69 191 SER A CA 1
ATOM 1584 C C . SER A 1 191 ? -7.964 9.687 38.486 1.00 92.69 191 SER A C 1
ATOM 1586 O O . SER A 1 191 ? -8.033 9.053 39.541 1.00 92.69 191 SER A O 1
ATOM 1588 N N . SER A 1 192 ? -8.160 11.011 38.442 1.00 93.44 192 SER A N 1
ATOM 1589 C CA . SER A 1 192 ? -8.394 11.818 39.650 1.00 93.44 192 SER A CA 1
ATOM 1590 C C . SER A 1 192 ? -9.662 11.406 40.408 1.00 93.44 192 SER A C 1
ATOM 1592 O O . SER A 1 192 ? -9.713 11.501 41.633 1.00 93.44 192 SER A O 1
ATOM 1594 N N . ARG A 1 193 ? -10.661 10.863 39.700 1.00 93.44 193 ARG A N 1
ATOM 1595 C CA . ARG A 1 193 ? -11.911 10.331 40.270 1.00 93.44 193 ARG A CA 1
ATOM 1596 C C . ARG A 1 193 ? -11.867 8.838 40.611 1.00 93.44 193 ARG A C 1
ATOM 1598 O O . ARG A 1 193 ? -12.875 8.302 41.059 1.00 93.44 193 ARG A O 1
ATOM 1605 N N . ARG A 1 194 ? -10.733 8.153 40.403 1.00 89.44 194 ARG A N 1
ATOM 1606 C CA . ARG A 1 194 ? -10.579 6.689 40.559 1.00 89.44 194 ARG A CA 1
ATOM 1607 C C . ARG A 1 194 ? -11.519 5.856 39.665 1.00 89.44 194 ARG A C 1
ATOM 1609 O O . ARG A 1 194 ? -11.866 4.729 40.006 1.00 89.44 194 ARG A O 1
ATOM 1616 N N . LEU A 1 195 ? -11.888 6.388 38.498 1.00 88.44 195 LEU A N 1
ATOM 1617 C CA . LEU A 1 195 ? -12.736 5.748 37.476 1.00 88.44 195 LEU A CA 1
ATOM 1618 C C . LEU A 1 195 ? -11.934 5.320 36.230 1.00 88.44 195 LEU A C 1
ATOM 1620 O O . LEU A 1 195 ? -12.486 5.069 35.161 1.00 88.44 195 LEU A O 1
ATOM 1624 N N . TYR A 1 196 ? -10.605 5.256 36.345 1.00 88.50 196 TYR A N 1
ATOM 1625 C CA . TYR A 1 196 ? -9.711 4.897 35.245 1.00 88.50 196 TYR A CA 1
ATOM 1626 C C . TYR A 1 196 ? -9.597 3.374 35.076 1.00 88.50 196 TYR A C 1
ATOM 1628 O O . TYR A 1 196 ? -8.654 2.730 35.552 1.00 88.50 196 TYR A O 1
ATOM 1636 N N . HIS A 1 197 ? -10.602 2.798 34.418 1.00 88.44 197 HIS A N 1
ATOM 1637 C CA . HIS A 1 197 ? -10.744 1.357 34.204 1.00 88.44 197 HIS A CA 1
ATOM 1638 C C . HIS A 1 197 ? -9.746 0.786 33.182 1.00 88.44 197 HIS A C 1
ATOM 1640 O O . HIS A 1 197 ? -9.258 1.484 32.294 1.00 88.44 197 HIS A O 1
ATOM 1646 N N . SER A 1 198 ? -9.492 -0.525 33.260 1.00 89.38 198 SER A N 1
ATOM 1647 C CA . SER A 1 198 ? -8.579 -1.237 32.350 1.00 89.38 198 SER A CA 1
ATOM 1648 C C . SER A 1 198 ? -8.997 -1.174 30.876 1.00 89.38 198 SER A C 1
ATOM 1650 O O . SER A 1 198 ? -8.137 -1.077 30.012 1.00 89.38 198 SER A O 1
ATOM 1652 N N . ILE A 1 199 ? -10.300 -1.157 30.582 1.00 91.75 199 ILE A N 1
ATOM 1653 C CA . ILE A 1 199 ? -10.830 -1.036 29.208 1.00 91.75 199 ILE A CA 1
ATOM 1654 C C . ILE A 1 199 ? -10.424 0.296 28.576 1.00 91.75 199 ILE A C 1
ATOM 1656 O O . ILE A 1 199 ? -9.955 0.328 27.443 1.00 91.75 199 ILE A O 1
ATOM 1660 N N . TYR A 1 200 ? -10.526 1.388 29.336 1.00 93.00 200 TYR A N 1
ATOM 1661 C CA . TYR A 1 200 ? -10.112 2.704 28.860 1.00 93.00 200 TYR A CA 1
ATOM 1662 C C . TYR A 1 200 ? -8.594 2.771 28.629 1.00 93.00 200 TYR A C 1
ATOM 1664 O O . TYR A 1 200 ? -8.143 3.421 27.694 1.00 93.00 200 TYR A O 1
ATOM 1672 N N . ARG A 1 201 ? -7.792 2.048 29.426 1.00 94.00 201 ARG A N 1
ATOM 1673 C CA . ARG A 1 201 ? -6.340 1.934 29.197 1.00 94.00 201 ARG A CA 1
ATOM 1674 C C . ARG A 1 201 ? -6.018 1.271 27.861 1.00 94.00 201 ARG A C 1
ATOM 1676 O O . ARG A 1 201 ? -5.167 1.788 27.149 1.00 94.00 201 ARG A O 1
ATOM 1683 N N . ILE A 1 202 ? -6.704 0.176 27.522 1.00 95.00 202 ILE A N 1
ATOM 1684 C CA . ILE A 1 202 ? -6.526 -0.516 26.233 1.00 95.00 202 ILE A CA 1
ATOM 1685 C C . ILE A 1 202 ? -6.867 0.429 25.075 1.00 95.00 202 ILE A C 1
ATOM 1687 O O . ILE A 1 202 ? -6.121 0.482 24.106 1.00 95.00 202 ILE A O 1
ATOM 1691 N N . TYR A 1 203 ? -7.935 1.221 25.208 1.00 95.31 203 TYR A N 1
ATOM 1692 C CA . TYR A 1 203 ? -8.295 2.254 24.234 1.00 95.31 203 TYR A CA 1
ATOM 1693 C C . TYR A 1 203 ? -7.205 3.332 24.072 1.00 95.31 203 TYR A C 1
ATOM 1695 O O . TYR A 1 203 ? -6.786 3.627 22.958 1.00 95.31 203 TYR A O 1
ATOM 1703 N N . VAL A 1 204 ? -6.691 3.907 25.166 1.00 96.56 204 VAL A N 1
ATOM 1704 C CA . VAL A 1 204 ? -5.616 4.917 25.071 1.00 96.56 204 VAL A CA 1
ATOM 1705 C C . VAL A 1 204 ? -4.358 4.317 24.438 1.00 96.56 204 VAL A C 1
ATOM 1707 O O . VAL A 1 204 ? -3.726 4.958 23.604 1.00 96.56 204 VAL A O 1
ATOM 1710 N N . GLN A 1 205 ? -4.015 3.076 24.797 1.00 96.31 205 GLN A N 1
ATOM 1711 C CA . GLN A 1 205 ? -2.896 2.358 24.190 1.00 96.31 205 GLN A CA 1
ATOM 1712 C C . GLN A 1 205 ? -3.119 2.114 22.693 1.00 96.31 205 GLN A C 1
ATOM 1714 O O . GLN A 1 205 ? -2.188 2.329 21.927 1.00 96.31 205 GLN A O 1
ATOM 1719 N N . SER A 1 206 ? -4.326 1.730 22.255 1.00 97.06 206 SER A N 1
ATOM 1720 C CA . SER A 1 206 ? -4.601 1.529 20.827 1.00 97.06 206 SER A CA 1
ATOM 1721 C C . SER A 1 206 ? -4.454 2.826 20.034 1.00 97.06 206 SER A C 1
ATOM 1723 O O . SER A 1 206 ? -3.794 2.823 19.004 1.00 97.06 206 SER A O 1
ATOM 1725 N N . VAL A 1 207 ? -4.977 3.952 20.534 1.00 97.44 207 VAL A N 1
ATOM 1726 C CA . VAL A 1 207 ? -4.810 5.258 19.865 1.00 97.44 207 VAL A CA 1
ATOM 1727 C C . VAL A 1 207 ? -3.334 5.677 19.828 1.00 97.44 207 VAL A C 1
ATOM 1729 O O . VAL A 1 207 ? -2.867 6.207 18.822 1.00 97.44 207 VAL A O 1
ATOM 1732 N N . ALA A 1 208 ? -2.569 5.407 20.891 1.00 97.81 208 ALA A N 1
ATOM 1733 C CA . ALA A 1 208 ? -1.135 5.693 20.920 1.00 97.81 208 ALA A CA 1
ATOM 1734 C C . ALA A 1 208 ? -0.349 4.851 19.898 1.00 97.81 208 ALA A C 1
ATOM 1736 O O . ALA A 1 208 ? 0.510 5.392 19.204 1.00 97.81 208 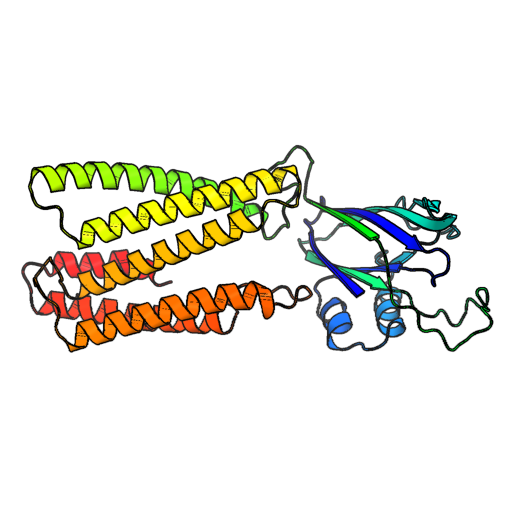ALA A O 1
ATOM 1737 N N . PHE A 1 209 ? -0.660 3.556 19.771 1.00 97.88 209 PHE A N 1
ATOM 1738 C CA . PHE A 1 209 ? -0.057 2.686 18.757 1.00 97.88 209 PHE A CA 1
ATOM 1739 C C . PHE A 1 209 ? -0.432 3.110 17.332 1.00 97.88 209 PHE A C 1
ATOM 1741 O O . PHE A 1 209 ? 0.453 3.154 16.483 1.00 97.88 209 PHE A O 1
ATOM 1748 N N . GLU A 1 210 ? -1.691 3.489 17.082 1.00 97.69 210 GLU A N 1
ATOM 1749 C CA . GLU A 1 210 ? -2.128 3.997 15.771 1.00 97.69 210 GLU A CA 1
ATOM 1750 C C . GLU A 1 210 ? -1.378 5.283 15.414 1.00 97.69 210 GLU A C 1
ATOM 1752 O O . GLU A 1 210 ? -0.830 5.402 14.322 1.00 97.69 210 GLU A O 1
ATOM 1757 N N . THR A 1 211 ? -1.270 6.216 16.366 1.00 98.25 211 THR A N 1
ATOM 1758 C CA . THR A 1 211 ? -0.525 7.470 16.180 1.00 98.25 211 THR A CA 1
ATOM 1759 C C . THR A 1 211 ? 0.949 7.186 15.887 1.00 98.25 211 THR A C 1
ATOM 1761 O O . THR A 1 211 ? 1.504 7.734 14.940 1.00 98.25 211 THR A O 1
ATOM 1764 N N . GLY A 1 212 ? 1.584 6.298 16.660 1.00 98.19 212 GLY A N 1
ATOM 1765 C CA . GLY A 1 212 ? 2.971 5.889 16.433 1.00 98.19 212 GLY A CA 1
ATOM 1766 C C . GLY A 1 212 ? 3.177 5.251 15.059 1.00 98.19 212 GLY A C 1
ATOM 1767 O O . GLY A 1 212 ? 4.132 5.589 14.366 1.00 98.19 212 GLY A O 1
ATOM 1768 N N . GLY A 1 213 ? 2.258 4.383 14.636 1.00 98.06 213 GLY A N 1
ATOM 1769 C CA . GLY A 1 213 ? 2.295 3.760 13.317 1.00 98.06 213 GLY A CA 1
ATOM 1770 C C . GLY A 1 213 ? 2.121 4.763 12.173 1.00 98.06 213 GLY A C 1
ATOM 1771 O O . GLY A 1 213 ? 2.895 4.729 11.220 1.00 98.06 213 GLY A O 1
ATOM 1772 N N . LEU A 1 214 ? 1.180 5.706 12.298 1.00 98.00 214 LEU A N 1
ATOM 1773 C CA . LEU A 1 214 ? 0.975 6.788 11.329 1.00 98.00 214 LEU A CA 1
ATOM 1774 C C . LEU A 1 214 ? 2.195 7.707 11.212 1.00 98.00 214 LEU A C 1
ATOM 1776 O O . LEU A 1 214 ? 2.541 8.093 10.101 1.00 98.00 214 LEU A O 1
ATOM 1780 N N . ILE A 1 215 ? 2.892 8.015 12.314 1.00 98.38 215 ILE A N 1
ATOM 1781 C CA . ILE A 1 215 ? 4.149 8.782 12.260 1.00 98.38 215 ILE A CA 1
ATOM 1782 C C . ILE A 1 215 ? 5.167 8.067 11.364 1.00 98.38 215 ILE A C 1
ATOM 1784 O O . ILE A 1 215 ? 5.772 8.705 10.507 1.00 98.38 215 ILE A O 1
ATOM 1788 N N . LEU A 1 216 ? 5.344 6.750 11.524 1.00 98.12 216 LEU A N 1
ATOM 1789 C CA . LEU A 1 216 ? 6.289 5.988 10.701 1.00 98.12 216 LEU A CA 1
ATOM 1790 C C . LEU A 1 216 ? 5.864 5.935 9.224 1.00 98.12 216 LEU A C 1
ATOM 1792 O O . LEU A 1 216 ? 6.720 6.081 8.352 1.00 98.12 216 LEU A O 1
ATOM 1796 N N . CYS A 1 217 ? 4.566 5.775 8.941 1.00 96.56 217 CYS A N 1
ATOM 1797 C CA . CYS A 1 217 ? 4.029 5.797 7.575 1.00 96.56 217 CYS A CA 1
ATOM 1798 C C . CYS A 1 217 ? 4.217 7.165 6.901 1.00 96.56 217 CYS A C 1
ATOM 1800 O O . CYS A 1 217 ? 4.714 7.224 5.779 1.00 96.56 217 CYS A O 1
ATOM 1802 N N . VAL A 1 218 ? 3.913 8.266 7.598 1.00 97.56 218 VAL A N 1
ATOM 1803 C CA . VAL A 1 218 ? 4.118 9.628 7.079 1.00 97.56 218 VAL A CA 1
ATOM 1804 C C . VAL A 1 218 ? 5.602 9.911 6.859 1.00 97.56 218 VAL A C 1
ATOM 1806 O O . VAL A 1 218 ? 5.964 10.452 5.822 1.00 97.56 218 VAL A O 1
ATOM 1809 N N . LEU A 1 219 ? 6.483 9.510 7.783 1.00 97.44 219 LEU A N 1
ATOM 1810 C CA . LEU A 1 219 ? 7.931 9.658 7.596 1.00 97.44 219 LEU A CA 1
ATOM 1811 C C . LEU A 1 219 ? 8.428 8.885 6.370 1.00 97.44 219 LEU A C 1
ATOM 1813 O O . LEU A 1 219 ? 9.201 9.429 5.587 1.00 97.44 219 LEU A O 1
ATOM 1817 N N . HIS A 1 220 ? 7.967 7.646 6.177 1.00 96.50 220 HIS A N 1
ATOM 1818 C CA . HIS A 1 220 ? 8.263 6.876 4.970 1.00 96.50 220 HIS A CA 1
ATOM 1819 C C . HIS A 1 220 ? 7.786 7.603 3.707 1.00 96.50 220 HIS A C 1
ATOM 1821 O O . HIS A 1 220 ? 8.582 7.781 2.790 1.00 96.50 220 HIS A O 1
ATOM 1827 N N . GLY A 1 221 ? 6.527 8.052 3.674 1.00 95.81 221 GLY A N 1
ATOM 1828 C CA . GLY A 1 221 ? 5.953 8.732 2.514 1.00 95.81 221 GLY A CA 1
ATOM 1829 C C . GLY A 1 221 ? 6.634 10.066 2.199 1.00 95.81 221 GLY A C 1
ATOM 1830 O O . GLY A 1 221 ? 6.845 10.377 1.033 1.00 95.81 221 GLY A O 1
ATOM 1831 N N . LEU A 1 222 ? 7.060 10.825 3.213 1.00 95.69 222 LEU A N 1
ATOM 1832 C CA . LEU A 1 222 ? 7.840 12.050 3.015 1.00 95.69 222 LEU A CA 1
ATOM 1833 C C . LEU A 1 222 ? 9.217 11.758 2.408 1.00 95.69 222 LEU A C 1
ATOM 1835 O O . LEU A 1 222 ? 9.632 12.462 1.495 1.00 95.69 222 LEU A O 1
ATOM 1839 N N . ILE A 1 223 ? 9.916 10.718 2.866 1.00 96.00 223 ILE A N 1
ATOM 1840 C CA . ILE A 1 223 ? 11.206 10.331 2.273 1.00 96.00 223 ILE A CA 1
ATOM 1841 C C . ILE A 1 223 ? 10.992 9.867 0.830 1.00 96.00 223 ILE A C 1
ATOM 1843 O O . ILE A 1 223 ? 11.627 10.405 -0.074 1.00 96.00 223 ILE A O 1
ATOM 1847 N N . TYR A 1 224 ? 10.017 8.980 0.615 1.00 95.50 224 TYR A N 1
ATOM 1848 C CA . TYR A 1 224 ? 9.645 8.475 -0.705 1.00 95.50 224 TYR A CA 1
ATOM 1849 C C . TYR A 1 224 ? 9.296 9.605 -1.682 1.00 95.50 224 TYR A C 1
ATOM 1851 O O . TYR A 1 224 ? 9.745 9.596 -2.821 1.00 95.50 224 TYR A O 1
ATOM 1859 N N . SER A 1 225 ? 8.592 10.643 -1.222 1.00 93.88 225 SER A N 1
ATOM 1860 C CA . SER A 1 225 ? 8.268 11.812 -2.048 1.00 93.88 225 SER A CA 1
ATOM 1861 C C . SER A 1 225 ? 9.492 12.588 -2.554 1.00 93.88 225 SER A C 1
ATOM 1863 O O . SER A 1 225 ? 9.392 13.333 -3.526 1.00 93.88 225 SER A O 1
ATOM 1865 N N . THR A 1 226 ? 10.652 12.420 -1.909 1.00 91.62 226 THR A N 1
ATOM 1866 C CA . THR A 1 226 ? 11.897 13.107 -2.279 1.00 91.62 226 THR A CA 1
ATOM 1867 C C . THR A 1 226 ? 12.836 12.242 -3.111 1.00 91.62 226 THR A C 1
ATOM 1869 O O . THR A 1 226 ? 13.452 12.760 -4.041 1.00 91.62 226 THR A O 1
ATOM 1872 N N . ASP A 1 227 ? 12.947 10.947 -2.807 1.00 91.94 227 ASP A N 1
ATOM 1873 C CA . ASP A 1 227 ? 13.935 10.050 -3.418 1.00 91.94 227 ASP A CA 1
ATOM 1874 C C . ASP A 1 227 ? 13.339 8.959 -4.326 1.00 91.94 227 ASP A C 1
ATOM 1876 O O . ASP A 1 227 ? 14.090 8.342 -5.078 1.00 91.94 227 ASP A O 1
ATOM 1880 N N . GLY A 1 228 ? 12.021 8.729 -4.282 1.00 90.75 228 GLY A N 1
ATOM 1881 C CA . GLY A 1 228 ? 11.323 7.671 -5.024 1.00 90.75 228 GLY A CA 1
ATOM 1882 C C . GLY A 1 228 ? 11.583 6.246 -4.517 1.00 90.75 228 GLY A C 1
ATOM 1883 O O . GLY A 1 228 ? 11.128 5.285 -5.130 1.00 90.75 228 GLY A O 1
ATOM 1884 N N . ILE A 1 229 ? 12.315 6.082 -3.409 1.00 90.69 229 ILE A N 1
ATOM 1885 C CA . ILE A 1 229 ? 12.716 4.776 -2.854 1.00 90.69 229 ILE A CA 1
ATOM 1886 C C . ILE A 1 229 ? 12.116 4.591 -1.458 1.00 90.69 229 ILE A C 1
ATOM 1888 O O . ILE A 1 229 ? 11.559 3.539 -1.133 1.00 90.69 229 ILE A O 1
ATOM 1892 N N . GLY A 1 230 ? 12.186 5.631 -0.624 1.00 92.62 230 GLY A N 1
ATOM 1893 C CA . GLY A 1 230 ? 11.724 5.596 0.753 1.00 92.62 230 GLY A CA 1
ATOM 1894 C C . GLY A 1 230 ? 12.520 4.629 1.634 1.00 92.62 230 GLY A C 1
ATOM 1895 O O . GLY A 1 230 ? 13.598 4.139 1.305 1.00 92.62 230 GLY A O 1
ATOM 1896 N N . MET A 1 231 ? 11.963 4.328 2.809 1.00 93.56 231 MET A N 1
ATOM 1897 C CA . MET A 1 231 ? 12.527 3.332 3.728 1.00 93.56 231 MET A CA 1
ATOM 1898 C C . MET A 1 231 ? 11.522 2.222 4.026 1.00 93.56 231 MET A C 1
ATOM 1900 O O . MET A 1 231 ? 10.594 2.421 4.816 1.00 93.56 231 MET A O 1
ATOM 1904 N N . SER A 1 232 ? 11.722 1.038 3.443 1.00 89.75 232 SER A N 1
ATOM 1905 C CA . SER A 1 232 ? 10.805 -0.107 3.585 1.00 89.75 232 SER A CA 1
ATOM 1906 C C . SER A 1 232 ? 10.609 -0.542 5.040 1.00 89.75 232 SER A C 1
ATOM 1908 O O . SER A 1 232 ? 9.502 -0.904 5.435 1.00 89.75 232 SER A O 1
ATOM 1910 N N . PHE A 1 233 ? 11.653 -0.439 5.871 1.00 91.50 233 PHE A N 1
ATOM 1911 C CA . PHE A 1 233 ? 11.564 -0.754 7.300 1.00 91.50 233 PHE A CA 1
ATOM 1912 C C . PHE A 1 233 ? 10.548 0.133 8.038 1.00 91.50 233 PHE A C 1
ATOM 1914 O O . PHE A 1 233 ? 9.763 -0.374 8.839 1.00 91.50 233 PHE A O 1
ATOM 1921 N N . LEU A 1 234 ? 10.520 1.443 7.749 1.00 94.88 234 LEU A N 1
ATOM 1922 C CA . LEU A 1 234 ? 9.552 2.357 8.364 1.00 94.88 234 LEU A CA 1
ATOM 1923 C C . LEU A 1 234 ? 8.118 2.014 7.954 1.00 94.88 234 LEU A C 1
ATOM 1925 O O . LEU A 1 234 ? 7.241 1.980 8.816 1.00 94.88 234 LEU A O 1
ATOM 1929 N N . ARG A 1 235 ? 7.892 1.710 6.668 1.00 91.31 235 ARG A N 1
ATOM 1930 C CA . ARG A 1 235 ? 6.580 1.292 6.147 1.00 91.31 235 ARG A CA 1
ATOM 1931 C C . ARG A 1 235 ? 6.081 0.035 6.857 1.00 91.31 235 ARG A C 1
ATOM 1933 O O . ARG A 1 235 ? 4.979 0.045 7.402 1.00 91.31 235 ARG A O 1
ATOM 1940 N N . GLN A 1 236 ? 6.907 -1.011 6.920 1.00 90.69 236 GLN A N 1
ATOM 1941 C CA . GLN A 1 236 ? 6.538 -2.284 7.551 1.00 90.69 236 GLN A CA 1
ATOM 1942 C C . GLN A 1 236 ? 6.289 -2.135 9.058 1.00 90.69 236 GLN A C 1
ATOM 1944 O O . GLN A 1 236 ? 5.296 -2.642 9.578 1.00 90.69 236 GLN A O 1
ATOM 1949 N N . MET A 1 237 ? 7.151 -1.403 9.773 1.00 93.56 237 MET A N 1
ATOM 1950 C CA . MET A 1 237 ? 6.965 -1.156 11.206 1.00 93.56 237 MET A CA 1
ATOM 1951 C C . MET A 1 237 ? 5.719 -0.302 11.480 1.00 93.56 237 MET A C 1
ATOM 1953 O O . MET A 1 237 ? 4.964 -0.590 12.409 1.00 93.56 237 MET A O 1
ATOM 1957 N N . GLY A 1 238 ? 5.469 0.719 10.656 1.00 95.12 238 GLY A N 1
ATOM 1958 C CA . GLY A 1 238 ? 4.274 1.556 10.743 1.00 95.12 238 GLY A CA 1
ATOM 1959 C C . GLY A 1 238 ? 2.994 0.742 10.576 1.00 95.12 238 GLY A C 1
ATOM 1960 O O . GLY A 1 238 ? 2.112 0.790 11.435 1.00 95.12 238 GLY A O 1
ATOM 1961 N N . GLN A 1 239 ? 2.931 -0.088 9.532 1.00 91.88 239 GLN A N 1
ATOM 1962 C CA . GLN A 1 239 ? 1.818 -1.010 9.310 1.00 91.88 239 GLN A CA 1
ATOM 1963 C C . GLN A 1 239 ? 1.664 -2.016 10.457 1.00 91.88 239 GLN A C 1
ATOM 1965 O O . GLN A 1 239 ? 0.545 -2.268 10.897 1.00 91.88 239 GLN A O 1
ATOM 1970 N N . LEU A 1 240 ? 2.752 -2.564 11.004 1.00 91.69 240 LEU A N 1
ATOM 1971 C CA . LEU A 1 240 ? 2.682 -3.474 12.151 1.00 91.69 240 LEU A CA 1
ATOM 1972 C C . LEU A 1 240 ? 2.039 -2.806 13.378 1.00 91.69 240 LEU A C 1
ATOM 1974 O O . LEU A 1 240 ? 1.136 -3.386 13.984 1.00 91.69 240 LEU A O 1
ATOM 1978 N N . LEU A 1 241 ? 2.463 -1.587 13.729 1.00 95.19 241 LEU A N 1
ATOM 1979 C CA . LEU A 1 241 ? 1.907 -0.844 14.868 1.00 95.19 241 LEU A CA 1
ATOM 1980 C C . LEU A 1 241 ? 0.422 -0.514 14.669 1.00 95.19 241 LEU A C 1
ATOM 1982 O O . LEU A 1 241 ? -0.360 -0.691 15.605 1.00 95.19 241 LEU A O 1
ATOM 1986 N N . ARG A 1 242 ? 0.018 -0.112 13.456 1.00 94.00 242 ARG A N 1
ATOM 1987 C CA . ARG A 1 242 ? -1.396 0.123 13.100 1.00 94.00 242 ARG A CA 1
ATOM 1988 C C . ARG A 1 242 ? -2.223 -1.161 13.199 1.00 94.00 242 ARG A C 1
ATOM 1990 O O . ARG A 1 242 ? -3.302 -1.172 13.786 1.00 94.00 242 ARG A O 1
ATOM 1997 N N . GLY A 1 243 ? -1.686 -2.2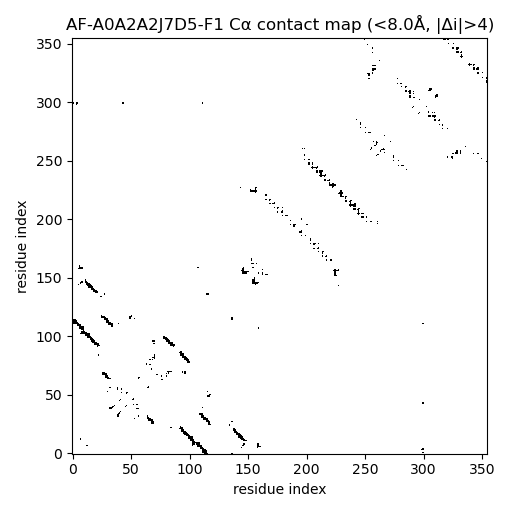87 12.731 1.00 91.25 243 GLY A N 1
ATOM 1998 C CA . GLY A 1 243 ? -2.315 -3.600 12.898 1.00 91.25 243 GLY A CA 1
ATOM 1999 C C . GLY A 1 243 ? -2.543 -3.967 14.365 1.00 91.25 243 GLY A C 1
ATOM 2000 O O . GLY A 1 243 ? -3.642 -4.369 14.751 1.00 91.25 243 GLY A O 1
ATOM 2001 N N . ILE A 1 244 ? -1.525 -3.772 15.211 1.00 92.06 244 ILE A N 1
ATOM 2002 C CA . ILE A 1 244 ? -1.629 -3.981 16.664 1.00 92.06 244 ILE A CA 1
ATOM 2003 C C . ILE A 1 244 ? -2.696 -3.057 17.267 1.00 92.06 244 ILE A C 1
ATOM 2005 O O . ILE A 1 244 ? -3.533 -3.522 18.043 1.00 92.06 244 ILE A O 1
ATOM 2009 N N . ALA A 1 245 ? -2.709 -1.776 16.891 1.00 95.38 245 ALA A N 1
ATOM 2010 C CA . ALA A 1 245 ? -3.693 -0.804 17.355 1.00 95.38 245 ALA A CA 1
ATOM 2011 C C . ALA A 1 245 ? -5.131 -1.232 17.030 1.00 95.38 245 ALA A C 1
ATOM 2013 O O . ALA A 1 245 ? -5.980 -1.282 17.927 1.00 95.38 245 ALA A O 1
ATOM 2014 N N . GLN A 1 246 ? -5.393 -1.615 15.777 1.00 91.88 246 GLN A N 1
ATOM 2015 C CA . GLN A 1 246 ? -6.703 -2.094 15.335 1.00 91.88 246 GLN A CA 1
ATOM 2016 C C . GLN A 1 246 ? -7.141 -3.344 16.107 1.00 91.88 246 GLN A C 1
ATOM 2018 O O . GLN A 1 246 ? -8.275 -3.407 16.588 1.00 91.88 246 GLN A O 1
ATOM 2023 N N . MET A 1 247 ? -6.241 -4.312 16.304 1.00 90.25 247 MET A N 1
ATOM 2024 C CA . MET A 1 247 ? -6.548 -5.522 17.073 1.00 90.25 247 MET A CA 1
ATOM 2025 C C . MET A 1 247 ? -6.849 -5.221 18.544 1.00 90.25 247 MET A C 1
ATOM 2027 O O . MET A 1 247 ? -7.804 -5.768 19.100 1.00 90.25 247 MET A O 1
ATOM 2031 N N . MET A 1 248 ? -6.083 -4.326 19.177 1.00 92.81 248 MET A N 1
ATOM 2032 C CA . MET A 1 248 ? -6.349 -3.884 20.550 1.00 92.81 248 MET A CA 1
ATOM 2033 C C . MET A 1 248 ? -7.718 -3.209 20.668 1.00 92.81 248 MET A C 1
ATOM 2035 O O . MET A 1 248 ? -8.444 -3.455 21.636 1.00 92.81 248 MET A O 1
ATOM 2039 N N . PHE A 1 249 ? -8.094 -2.396 19.680 1.00 93.38 249 PHE A N 1
ATOM 2040 C CA . PHE A 1 249 ? -9.382 -1.714 19.664 1.00 93.38 249 PHE A CA 1
ATOM 2041 C C . PHE A 1 249 ? -10.558 -2.684 19.477 1.00 93.38 249 PHE A C 1
ATOM 2043 O O . PHE A 1 249 ? -11.525 -2.628 20.240 1.00 93.38 249 PHE A O 1
ATOM 2050 N N . VAL A 1 250 ? -10.473 -3.621 18.526 1.00 91.56 250 VAL A N 1
ATOM 2051 C CA . VAL A 1 250 ? -11.508 -4.653 18.329 1.00 91.56 250 VAL A CA 1
ATOM 2052 C C . VAL A 1 250 ? -11.647 -5.517 19.582 1.00 91.56 250 VAL A C 1
ATOM 2054 O O . VAL A 1 250 ? -12.755 -5.730 20.076 1.00 91.56 250 VAL A O 1
ATOM 2057 N N . PHE A 1 251 ? -10.529 -5.947 20.171 1.00 92.19 251 PHE A N 1
ATOM 2058 C CA . PHE A 1 251 ? -10.529 -6.688 21.432 1.00 92.19 251 PHE A CA 1
ATOM 2059 C C . PHE A 1 251 ? -11.233 -5.914 22.559 1.00 92.19 251 PHE A C 1
ATOM 2061 O O . PHE A 1 251 ? -12.085 -6.466 23.259 1.00 92.19 251 PHE A O 1
ATOM 2068 N N . MET A 1 252 ? -10.940 -4.620 22.700 1.00 93.75 252 MET A N 1
ATOM 2069 C CA . MET A 1 252 ? -11.602 -3.728 23.655 1.00 93.75 252 MET A CA 1
ATOM 2070 C C . MET A 1 252 ? -13.121 -3.665 23.421 1.00 93.75 252 MET A C 1
ATOM 2072 O O . MET A 1 252 ? -13.893 -3.806 24.375 1.00 93.75 252 MET A O 1
ATOM 2076 N N . CYS A 1 253 ? -13.559 -3.556 22.163 1.00 93.50 253 CYS A N 1
ATOM 2077 C CA . CYS A 1 253 ? -14.976 -3.549 21.796 1.00 93.50 253 CYS A CA 1
ATOM 2078 C C . CYS A 1 253 ? -15.684 -4.860 22.164 1.00 93.50 253 CYS A C 1
ATOM 2080 O O . CYS A 1 253 ? -16.785 -4.835 22.722 1.00 93.50 253 CYS A O 1
ATOM 2082 N N . LEU A 1 254 ? -15.045 -6.007 21.913 1.00 93.25 254 LEU A N 1
ATOM 2083 C CA . LEU A 1 254 ? -15.582 -7.325 22.260 1.00 93.25 254 LEU A CA 1
ATOM 2084 C C . LEU A 1 254 ? -15.751 -7.484 23.777 1.00 93.25 254 LEU A C 1
ATOM 2086 O O . LEU A 1 254 ? -16.815 -7.908 24.234 1.00 93.25 254 LEU A O 1
ATOM 2090 N N . LEU A 1 255 ? -14.758 -7.073 24.572 1.00 93.12 255 LEU A N 1
ATOM 2091 C CA . LEU A 1 255 ? -14.847 -7.086 26.037 1.00 93.12 255 LEU A CA 1
ATOM 2092 C C . LEU A 1 255 ? -15.993 -6.201 26.549 1.00 93.12 255 LEU A C 1
ATOM 2094 O O . LEU A 1 255 ? -16.774 -6.606 27.418 1.00 93.12 255 LEU A O 1
ATOM 2098 N N . LEU A 1 256 ? -16.101 -4.993 25.998 1.00 93.31 256 LEU A N 1
ATOM 2099 C CA . LEU A 1 256 ? -17.086 -4.003 26.414 1.00 93.31 256 LEU A CA 1
ATOM 2100 C C . LEU A 1 256 ? -18.515 -4.400 26.005 1.00 93.31 256 LEU A C 1
ATOM 2102 O O . LEU A 1 256 ? -19.440 -4.196 26.791 1.00 93.31 256 LEU A O 1
ATOM 2106 N N . SER A 1 257 ? -18.702 -5.057 24.852 1.00 92.62 257 SER A N 1
ATOM 2107 C CA . SER A 1 257 ? -20.006 -5.569 24.381 1.00 92.62 257 SER A CA 1
ATOM 2108 C C . SER A 1 257 ? -20.641 -6.586 25.340 1.00 92.62 257 SER A C 1
ATOM 2110 O O . SER A 1 257 ? -21.859 -6.616 25.534 1.00 92.62 257 SER A O 1
ATOM 2112 N N . ARG A 1 258 ? -19.806 -7.377 26.027 1.00 91.25 258 ARG A N 1
ATOM 2113 C CA . ARG A 1 258 ? -20.211 -8.316 27.088 1.00 91.25 258 ARG A CA 1
ATOM 2114 C C . ARG A 1 258 ? -20.421 -7.650 28.450 1.00 91.25 258 ARG A C 1
ATOM 2116 O O . ARG A 1 258 ? -20.791 -8.319 29.417 1.00 91.25 258 ARG A O 1
ATOM 2123 N N . GLY A 1 259 ? -20.204 -6.340 28.528 1.00 88.69 259 GLY A N 1
ATOM 2124 C CA . GLY A 1 259 ? -20.422 -5.527 29.715 1.00 88.69 259 GLY A CA 1
ATOM 2125 C C . GLY A 1 259 ? -19.281 -5.575 30.728 1.00 88.69 259 GLY A C 1
ATOM 2126 O O . GLY A 1 259 ? -19.509 -5.209 31.886 1.00 88.69 259 GLY A O 1
ATOM 2127 N N . LEU A 1 260 ? -18.072 -6.001 30.334 1.00 89.81 260 LEU A N 1
ATOM 2128 C CA . LEU A 1 260 ? -16.913 -5.970 31.228 1.00 89.81 260 LEU A CA 1
ATOM 2129 C C . LEU A 1 260 ? -16.647 -4.527 31.696 1.00 89.81 260 LEU A C 1
ATOM 2131 O O . LEU A 1 260 ? -16.583 -3.606 30.887 1.00 89.81 260 LEU A O 1
ATOM 2135 N N . ASN A 1 261 ? -16.524 -4.334 33.012 1.00 86.81 261 ASN A N 1
ATOM 2136 C CA . ASN A 1 261 ? -16.399 -3.049 33.716 1.00 86.81 261 ASN A CA 1
ATOM 2137 C C . ASN A 1 261 ? -17.590 -2.074 33.590 1.00 86.81 261 ASN A C 1
ATOM 2139 O O . ASN A 1 261 ? -17.554 -1.016 34.213 1.00 86.81 261 ASN A O 1
ATOM 2143 N N . VAL A 1 262 ? -18.659 -2.422 32.861 1.00 85.62 262 VAL A N 1
ATOM 2144 C CA . VAL A 1 262 ? -19.901 -1.620 32.788 1.00 85.62 262 VAL A CA 1
ATOM 2145 C C . VAL A 1 262 ? -21.014 -2.241 33.625 1.00 85.62 262 VAL A C 1
ATOM 2147 O O . VAL A 1 262 ? -21.653 -1.554 34.419 1.00 85.62 262 VAL A O 1
ATOM 2150 N N . THR A 1 263 ? -21.263 -3.538 33.445 1.00 87.12 263 THR A N 1
ATOM 2151 C CA . THR A 1 263 ? -22.311 -4.289 34.158 1.00 87.12 263 THR A CA 1
ATOM 2152 C C . THR A 1 263 ? -21.761 -5.487 34.921 1.00 87.12 263 THR A C 1
ATOM 2154 O O . THR A 1 263 ? -22.390 -5.940 35.876 1.00 87.12 263 THR A O 1
ATOM 2157 N N . ARG A 1 264 ? -20.590 -6.005 34.528 1.00 85.81 264 ARG A N 1
ATOM 2158 C CA . ARG A 1 264 ? -19.948 -7.181 35.127 1.00 85.81 264 ARG A CA 1
ATOM 2159 C C . ARG A 1 264 ? -18.466 -6.928 35.370 1.00 85.81 264 ARG A C 1
ATOM 2161 O O . ARG A 1 264 ? -17.789 -6.322 34.548 1.00 85.81 264 ARG A O 1
ATOM 2168 N N . MET A 1 265 ? -17.942 -7.459 36.473 1.00 84.94 265 MET A N 1
ATOM 2169 C CA . MET A 1 265 ? -16.512 -7.366 36.800 1.00 84.94 265 MET A CA 1
ATOM 2170 C C . MET A 1 265 ? -15.680 -8.504 36.188 1.00 84.94 265 MET A C 1
ATOM 2172 O O . MET A 1 265 ? -14.468 -8.381 36.050 1.00 84.94 265 MET A O 1
ATOM 2176 N N . LYS A 1 266 ? -16.318 -9.627 35.833 1.00 86.88 266 LYS A N 1
ATOM 2177 C CA . LYS A 1 266 ? -15.669 -10.801 35.238 1.00 86.88 266 LYS A CA 1
ATOM 2178 C C . LYS A 1 266 ? -16.510 -11.351 34.090 1.00 86.88 266 LYS A C 1
ATOM 2180 O O . LYS A 1 266 ? -17.739 -11.319 34.141 1.00 86.88 266 LYS A O 1
ATOM 2185 N N . LEU A 1 267 ? -15.823 -11.872 33.081 1.00 88.00 267 LEU A N 1
ATOM 2186 C CA . LEU A 1 267 ? -16.404 -12.600 31.956 1.00 88.00 267 LEU A CA 1
ATOM 2187 C C . LEU A 1 267 ? -16.604 -14.079 32.305 1.00 88.00 267 LEU A C 1
ATOM 2189 O O . LEU A 1 267 ? -15.907 -14.633 33.160 1.00 88.00 267 LEU A O 1
ATOM 2193 N N . GLY A 1 268 ? -17.559 -14.720 31.630 1.00 87.75 268 GLY A N 1
ATOM 2194 C CA . GLY A 1 268 ? -17.738 -16.168 31.709 1.00 87.75 268 GLY A CA 1
ATOM 2195 C C . GLY A 1 268 ? -16.566 -16.916 31.067 1.00 87.75 268 GLY A C 1
ATOM 2196 O O . GLY A 1 268 ? -15.872 -16.381 30.205 1.00 87.75 268 GLY A O 1
ATOM 2197 N N . LYS A 1 269 ? -16.355 -18.180 31.457 1.00 89.56 269 LYS A N 1
ATOM 2198 C CA . LYS A 1 269 ? -15.271 -19.014 30.901 1.00 89.56 269 LYS A CA 1
ATOM 2199 C C . LYS A 1 269 ? -15.389 -19.189 29.380 1.00 89.56 269 LYS A C 1
ATOM 2201 O O . LYS A 1 269 ? -14.388 -19.066 28.686 1.00 89.56 269 LYS A O 1
ATOM 2206 N N . ALA A 1 270 ? -16.605 -19.424 28.880 1.00 88.12 270 ALA A N 1
ATOM 2207 C CA . ALA A 1 270 ? -16.872 -19.575 27.448 1.00 88.12 270 ALA A CA 1
ATOM 2208 C C . ALA A 1 270 ? -16.587 -18.280 26.668 1.00 88.12 270 ALA A C 1
ATOM 2210 O O . ALA A 1 270 ? -15.901 -18.318 25.653 1.00 88.12 270 ALA A O 1
ATOM 2211 N N . ASP A 1 271 ? -17.035 -17.131 27.187 1.00 87.00 271 ASP A N 1
ATOM 2212 C CA . ASP A 1 271 ? -16.797 -15.822 26.566 1.00 87.00 271 ASP A CA 1
ATOM 2213 C C . ASP A 1 271 ? -15.303 -15.489 26.515 1.00 87.00 271 ASP A C 1
ATOM 2215 O O . ASP A 1 271 ? -14.803 -15.044 25.487 1.00 87.00 271 ASP A O 1
ATOM 2219 N N . ASN A 1 272 ? -14.572 -15.757 27.602 1.00 89.56 272 ASN A N 1
ATOM 2220 C CA . ASN A 1 272 ? -13.119 -15.593 27.629 1.00 89.56 272 ASN A CA 1
ATOM 2221 C C . ASN A 1 272 ? -12.423 -16.487 26.600 1.00 89.56 272 ASN A C 1
ATOM 2223 O O . ASN A 1 272 ? -11.554 -16.010 25.878 1.00 89.56 272 ASN A O 1
ATOM 2227 N N . CYS A 1 273 ? -12.804 -17.765 26.519 1.00 90.88 273 CYS A N 1
ATOM 2228 C CA . CYS A 1 273 ? -12.237 -18.697 25.546 1.00 90.88 273 CYS A CA 1
ATOM 2229 C C . CYS A 1 273 ? -12.475 -18.218 24.107 1.00 90.88 273 CYS A C 1
ATOM 2231 O O . CYS A 1 273 ? -11.534 -18.175 23.318 1.00 90.88 273 CYS A O 1
ATOM 2233 N N . PHE A 1 274 ? -13.696 -17.775 23.795 1.00 89.81 274 PHE A N 1
ATOM 2234 C CA . PHE A 1 274 ? -14.037 -17.246 22.476 1.00 89.81 274 PHE A CA 1
ATOM 2235 C C . PHE A 1 274 ? -13.232 -15.988 22.124 1.00 89.81 274 PHE A C 1
ATOM 2237 O O . PHE A 1 274 ? -12.665 -15.906 21.039 1.00 89.81 274 PHE A O 1
ATOM 2244 N N . ILE A 1 275 ? -13.141 -15.017 23.038 1.00 90.31 275 ILE A N 1
ATOM 2245 C CA . ILE A 1 275 ? -12.403 -13.774 22.781 1.00 90.31 275 ILE A CA 1
ATOM 2246 C C . ILE A 1 275 ? -10.904 -14.060 22.596 1.00 90.31 275 ILE A C 1
ATOM 2248 O O . ILE A 1 275 ? -10.289 -13.496 21.696 1.00 90.31 275 ILE A O 1
ATOM 2252 N N . ILE A 1 276 ? -10.313 -14.952 23.398 1.00 90.81 276 ILE A N 1
ATOM 2253 C CA . ILE A 1 276 ? -8.906 -15.353 23.237 1.00 90.81 276 ILE A CA 1
ATOM 2254 C C . ILE A 1 276 ? -8.688 -16.024 21.876 1.00 90.81 276 ILE A C 1
ATOM 2256 O O . ILE A 1 276 ? -7.729 -15.687 21.185 1.00 90.81 276 ILE A O 1
ATOM 2260 N N . LEU A 1 277 ? -9.587 -16.926 21.468 1.00 91.62 277 LEU A N 1
ATOM 2261 C CA . LEU A 1 277 ? -9.536 -17.559 20.151 1.00 91.62 277 LEU A CA 1
ATOM 2262 C C . LEU A 1 277 ? -9.583 -16.513 19.029 1.00 91.62 277 LEU A C 1
ATOM 2264 O O . LEU A 1 277 ? -8.760 -16.575 18.121 1.00 91.62 277 LEU A O 1
ATOM 2268 N N . MET A 1 278 ? -10.488 -15.530 19.121 1.00 89.75 278 MET A N 1
ATOM 2269 C CA . MET A 1 278 ? -10.555 -14.428 18.156 1.00 89.75 278 MET A CA 1
ATOM 2270 C C . MET A 1 278 ? -9.217 -13.694 18.069 1.00 89.75 278 MET A C 1
ATOM 2272 O O . MET A 1 278 ? -8.683 -13.543 16.977 1.00 89.75 278 MET A O 1
ATOM 2276 N N . VAL A 1 279 ? -8.633 -13.289 19.202 1.00 90.38 279 VAL A N 1
ATOM 2277 C CA . VAL A 1 279 ? -7.347 -12.571 19.214 1.00 90.38 279 VAL A CA 1
ATOM 2278 C C . VAL A 1 279 ? -6.237 -13.390 18.554 1.00 90.38 279 VAL A C 1
ATOM 2280 O O . VAL A 1 279 ? -5.500 -12.849 17.736 1.00 90.38 279 VAL A O 1
ATOM 2283 N N . ILE A 1 280 ? -6.131 -14.688 18.855 1.00 91.38 280 ILE A N 1
ATOM 2284 C CA . ILE A 1 280 ? -5.122 -15.567 18.238 1.00 91.38 280 ILE A CA 1
ATOM 2285 C C . ILE A 1 280 ? -5.302 -15.610 16.718 1.00 91.38 280 ILE A C 1
ATOM 2287 O O . ILE A 1 280 ? -4.331 -15.475 15.973 1.00 91.38 280 ILE A O 1
ATOM 2291 N N . VAL A 1 281 ? -6.538 -15.763 16.249 1.00 90.19 281 VAL A N 1
ATOM 2292 C CA . VAL A 1 281 ? -6.856 -15.806 14.819 1.00 90.19 281 VAL A CA 1
ATOM 2293 C C . VAL A 1 281 ? -6.553 -14.473 14.129 1.00 90.19 281 VAL A C 1
ATOM 2295 O O . VAL A 1 281 ? -5.953 -14.471 13.056 1.00 90.19 281 VAL A O 1
ATOM 2298 N N . PHE A 1 282 ? -6.900 -13.340 14.745 1.00 89.12 282 PHE A N 1
ATOM 2299 C CA . PHE A 1 282 ? -6.584 -12.012 14.213 1.00 89.12 282 PHE A CA 1
ATOM 2300 C C . PHE A 1 282 ? -5.071 -11.800 14.099 1.00 89.12 282 PHE A C 1
ATOM 2302 O O . PHE A 1 282 ? -4.587 -11.424 13.033 1.00 89.12 282 PHE A O 1
ATOM 2309 N N . VAL A 1 283 ? -4.317 -12.110 15.160 1.00 89.50 283 VAL A N 1
ATOM 2310 C CA . VAL A 1 283 ? -2.853 -11.956 15.187 1.00 89.50 283 VAL A CA 1
ATOM 2311 C C . VAL A 1 283 ? -2.190 -12.837 14.129 1.00 89.50 283 VAL A C 1
ATOM 2313 O O . VAL A 1 283 ? -1.335 -12.366 13.382 1.00 89.50 283 VAL A O 1
ATOM 2316 N N . THR A 1 284 ? -2.593 -14.106 14.038 1.00 90.25 284 THR A N 1
ATOM 2317 C CA . THR A 1 284 ? -2.018 -15.055 13.071 1.00 90.25 284 THR A CA 1
ATOM 2318 C C . THR A 1 284 ? -2.376 -14.706 11.629 1.00 90.25 284 THR A C 1
ATOM 2320 O O . THR A 1 284 ? -1.501 -14.776 10.771 1.00 90.25 284 THR A O 1
ATOM 2323 N N . SER A 1 285 ? -3.607 -14.264 11.357 1.00 90.06 285 SER A N 1
ATOM 2324 C CA . SER A 1 285 ? -4.016 -13.814 10.018 1.00 90.06 285 SER A CA 1
ATOM 2325 C C . SER A 1 285 ? -3.265 -12.548 9.606 1.00 90.06 285 SER A C 1
ATOM 2327 O O . SER A 1 285 ? -2.775 -12.471 8.483 1.00 90.06 285 SER A O 1
ATOM 2329 N N . TYR A 1 286 ? -3.095 -11.589 10.526 1.00 87.44 286 TYR A N 1
ATOM 2330 C CA . TYR A 1 286 ? -2.349 -10.356 10.261 1.00 87.44 286 TYR A CA 1
ATOM 2331 C C . TYR A 1 286 ? -0.874 -10.624 9.966 1.00 87.44 286 TYR A C 1
ATOM 2333 O O . TYR A 1 286 ? -0.335 -10.150 8.969 1.00 87.44 286 TYR A O 1
ATOM 2341 N N . PHE A 1 287 ? -0.228 -11.445 10.794 1.00 86.12 287 PHE A N 1
ATOM 2342 C CA . PHE A 1 287 ? 1.147 -11.867 10.543 1.00 86.12 287 PHE A CA 1
ATOM 2343 C C . PHE A 1 287 ? 1.265 -12.670 9.238 1.00 86.12 287 PHE A C 1
ATOM 2345 O O . PHE A 1 287 ? 2.221 -12.498 8.488 1.00 86.12 287 PHE A O 1
ATOM 2352 N N . GLY A 1 288 ? 0.261 -13.497 8.933 1.00 87.94 288 GLY A N 1
ATOM 2353 C CA . GLY A 1 288 ? 0.147 -14.212 7.667 1.00 87.94 288 GLY A CA 1
ATOM 2354 C C . GLY A 1 288 ? 0.095 -13.281 6.454 1.00 87.94 288 GLY A C 1
ATOM 2355 O O . GLY A 1 288 ? 0.781 -13.558 5.477 1.00 87.94 288 GLY A O 1
ATOM 2356 N N . MET A 1 289 ? -0.645 -12.167 6.520 1.00 86.56 289 MET A N 1
ATOM 2357 C CA . MET A 1 289 ? -0.665 -11.157 5.449 1.00 86.56 289 MET A CA 1
ATOM 2358 C C . MET A 1 289 ? 0.715 -10.532 5.232 1.00 86.56 289 MET A C 1
ATOM 2360 O O . MET A 1 289 ? 1.167 -10.461 4.094 1.00 86.56 289 MET A O 1
ATOM 2364 N N . LEU A 1 290 ? 1.412 -10.146 6.308 1.00 82.31 290 LEU A N 1
ATOM 2365 C CA . LEU A 1 290 ? 2.759 -9.565 6.205 1.00 82.31 290 LEU A CA 1
ATOM 2366 C C . LEU A 1 290 ? 3.757 -10.548 5.573 1.00 82.31 290 LEU A C 1
ATOM 2368 O O . LEU A 1 290 ? 4.578 -10.168 4.743 1.00 82.31 290 LEU A O 1
ATOM 2372 N N . LEU A 1 291 ? 3.682 -11.833 5.935 1.00 85.12 291 LEU A N 1
ATOM 2373 C CA . LEU A 1 291 ? 4.510 -12.866 5.307 1.00 85.12 291 LEU A CA 1
ATOM 2374 C C . LEU A 1 291 ? 4.132 -13.105 3.841 1.00 85.12 291 LEU A C 1
ATOM 2376 O O . LEU A 1 291 ? 5.016 -13.350 3.017 1.00 85.12 291 LEU A O 1
ATOM 2380 N N . TRP A 1 292 ? 2.839 -13.045 3.520 1.00 86.25 292 TRP A N 1
ATOM 2381 C CA . TRP A 1 292 ? 2.343 -13.196 2.155 1.00 86.25 292 TRP A CA 1
ATOM 2382 C C . TRP A 1 292 ? 2.850 -12.075 1.249 1.00 86.25 292 TRP A C 1
ATOM 2384 O O . TRP A 1 292 ? 3.292 -12.355 0.140 1.00 86.25 292 TRP A O 1
ATOM 2394 N N . GLU A 1 293 ? 2.869 -10.837 1.738 1.00 82.06 293 GLU A N 1
ATOM 2395 C CA . GLU A 1 293 ? 3.411 -9.682 1.013 1.00 82.06 293 GLU A CA 1
ATOM 2396 C C . GLU A 1 293 ? 4.892 -9.874 0.653 1.00 82.06 293 GLU A C 1
ATOM 2398 O O . GLU A 1 293 ? 5.308 -9.542 -0.451 1.00 82.06 293 GLU A O 1
ATOM 2403 N N . ILE A 1 294 ? 5.684 -10.486 1.541 1.00 79.62 294 ILE A N 1
ATOM 2404 C CA . ILE A 1 294 ? 7.124 -10.690 1.314 1.00 79.62 294 ILE A CA 1
ATOM 2405 C C . ILE A 1 294 ? 7.415 -11.891 0.397 1.00 79.62 294 ILE A C 1
ATOM 2407 O O . ILE A 1 294 ? 8.411 -11.883 -0.324 1.00 79.62 294 ILE A O 1
ATOM 2411 N N . ARG A 1 295 ? 6.625 -12.972 0.475 1.00 82.00 295 ARG A N 1
ATOM 2412 C CA . ARG A 1 295 ? 6.972 -14.271 -0.149 1.00 82.00 295 ARG A CA 1
ATOM 2413 C C . ARG A 1 295 ? 5.980 -14.791 -1.179 1.00 82.00 295 ARG A C 1
ATOM 2415 O O . ARG A 1 295 ? 6.379 -15.570 -2.036 1.00 82.00 295 ARG A O 1
ATOM 2422 N N . GLY A 1 296 ? 4.703 -14.461 -1.034 1.00 76.25 296 GLY A N 1
ATOM 2423 C CA . GLY A 1 296 ? 3.623 -14.983 -1.872 1.00 76.25 296 GLY A CA 1
ATOM 2424 C C . GLY A 1 296 ? 3.207 -14.039 -2.995 1.00 76.25 296 GLY A C 1
ATOM 2425 O O . GLY A 1 296 ? 2.430 -14.440 -3.855 1.00 76.25 296 GLY A O 1
ATOM 2426 N N . PHE A 1 297 ? 3.689 -12.796 -2.976 1.00 78.94 297 PHE A N 1
ATOM 2427 C CA . PHE A 1 297 ? 3.314 -11.781 -3.947 1.00 78.94 297 PHE A CA 1
ATOM 2428 C C . PHE A 1 297 ? 4.117 -11.905 -5.239 1.00 78.94 297 PHE A C 1
ATOM 2430 O O . PHE A 1 297 ? 5.347 -11.898 -5.214 1.00 78.94 297 PHE A O 1
ATOM 2437 N N . ASP A 1 298 ? 3.410 -11.969 -6.365 1.00 83.81 298 ASP A N 1
ATOM 2438 C CA . ASP A 1 298 ? 4.027 -11.847 -7.678 1.00 83.81 298 ASP A CA 1
ATOM 2439 C C . ASP A 1 298 ? 4.133 -10.358 -8.062 1.00 83.81 298 ASP A C 1
ATOM 2441 O O . ASP A 1 298 ? 3.100 -9.721 -8.323 1.00 83.81 298 ASP A O 1
ATOM 2445 N N . PRO A 1 299 ? 5.356 -9.788 -8.126 1.00 83.12 299 PRO A N 1
ATOM 2446 C CA . PRO A 1 299 ? 5.559 -8.376 -8.434 1.00 83.12 299 PRO A CA 1
ATOM 2447 C C . PRO A 1 299 ? 5.049 -7.990 -9.828 1.00 83.12 299 PRO A C 1
ATOM 2449 O O . PRO A 1 299 ? 4.743 -6.822 -10.051 1.00 83.12 299 PRO A O 1
ATOM 2452 N N . ALA A 1 300 ? 4.862 -8.946 -10.741 1.00 85.81 300 ALA A N 1
ATOM 2453 C CA . ALA A 1 300 ? 4.294 -8.715 -12.066 1.00 85.81 300 ALA A CA 1
ATOM 2454 C C . ALA A 1 300 ? 2.759 -8.564 -12.073 1.00 85.81 300 ALA A C 1
ATOM 2456 O O . ALA A 1 300 ? 2.175 -8.278 -13.118 1.00 85.81 300 ALA A O 1
ATOM 2457 N N . THR A 1 301 ? 2.075 -8.745 -10.938 1.00 84.38 301 THR A N 1
ATOM 2458 C CA . THR A 1 301 ? 0.603 -8.685 -10.861 1.00 84.38 301 THR A CA 1
ATOM 2459 C C . THR A 1 301 ? 0.110 -7.568 -9.950 1.00 84.38 301 THR A C 1
ATOM 2461 O O . THR A 1 301 ? 0.511 -7.489 -8.788 1.00 84.38 301 THR A O 1
ATOM 2464 N N . VAL A 1 302 ? -0.755 -6.685 -10.465 1.00 79.75 302 VAL A N 1
ATOM 2465 C CA . VAL A 1 302 ? -1.393 -5.630 -9.659 1.00 79.75 302 VAL A CA 1
ATOM 2466 C C . VAL A 1 302 ? -2.370 -6.302 -8.707 1.00 79.75 302 VAL A C 1
ATOM 2468 O O . VAL A 1 302 ? -3.428 -6.765 -9.119 1.00 79.75 302 VAL A O 1
ATOM 2471 N N . TYR A 1 303 ? -1.960 -6.422 -7.454 1.00 75.06 303 TYR A N 1
ATOM 2472 C CA . TYR A 1 303 ? -2.687 -7.143 -6.425 1.00 75.06 303 TYR A CA 1
ATOM 2473 C C . TYR A 1 303 ? -2.526 -6.402 -5.105 1.00 75.06 303 TYR A C 1
ATOM 2475 O O . TYR A 1 303 ? -1.444 -5.894 -4.795 1.00 75.06 303 TYR A O 1
ATOM 2483 N N . TYR A 1 304 ? -3.604 -6.315 -4.332 1.00 77.94 304 TYR A N 1
ATOM 2484 C CA . TYR A 1 304 ? -3.584 -5.620 -3.049 1.00 77.94 304 TYR A CA 1
ATOM 2485 C C . TYR A 1 304 ? -3.393 -6.617 -1.898 1.00 77.94 304 TYR A C 1
ATOM 2487 O O . TYR A 1 304 ? -3.949 -7.715 -1.941 1.00 77.94 304 TYR A O 1
ATOM 2495 N N . PRO A 1 305 ? -2.685 -6.260 -0.807 1.00 74.19 305 PRO A N 1
ATOM 2496 C CA . PRO A 1 305 ? -2.486 -7.172 0.326 1.00 74.19 305 PRO A CA 1
ATOM 2497 C C . PRO A 1 305 ? -3.791 -7.740 0.915 1.00 74.19 305 PRO A C 1
ATOM 2499 O O . PRO A 1 305 ? -3.812 -8.873 1.400 1.00 74.19 305 PRO A O 1
ATOM 2502 N N . GLY A 1 306 ? -4.895 -6.986 0.839 1.00 78.06 306 GLY A N 1
ATOM 2503 C CA . GLY A 1 306 ? -6.222 -7.424 1.288 1.00 78.06 306 GLY A CA 1
ATOM 2504 C C . GLY A 1 306 ? -6.849 -8.538 0.443 1.00 78.06 306 GLY A C 1
ATOM 2505 O O . GLY A 1 306 ? -7.682 -9.282 0.952 1.00 78.06 306 GLY A O 1
ATOM 2506 N N . GLU A 1 307 ? -6.417 -8.706 -0.806 1.00 84.12 307 GLU A N 1
ATOM 2507 C CA . GLU A 1 307 ? -6.896 -9.761 -1.707 1.00 84.12 307 GLU A CA 1
ATOM 2508 C C . GLU A 1 307 ? -6.195 -11.101 -1.448 1.00 84.12 307 GLU A C 1
ATOM 2510 O O . GLU A 1 307 ? -6.563 -12.113 -2.047 1.00 84.12 307 GLU A O 1
ATOM 2515 N N . SER A 1 308 ? -5.188 -11.126 -0.562 1.00 87.00 308 SER A N 1
ATOM 2516 C CA . SER A 1 308 ? -4.465 -12.332 -0.140 1.00 87.00 308 SER A CA 1
ATOM 2517 C C . SER A 1 308 ? -5.367 -13.339 0.571 1.00 87.00 308 SER A C 1
ATOM 2519 O O . SER A 1 308 ? -6.361 -12.979 1.200 1.00 87.00 308 SER A O 1
ATOM 2521 N N . VAL A 1 309 ? -5.002 -14.627 0.533 1.00 87.94 309 VAL A N 1
ATOM 2522 C CA . VAL A 1 309 ? -5.723 -15.665 1.295 1.00 87.94 309 VAL A CA 1
ATOM 2523 C C . VAL A 1 309 ? -5.803 -15.311 2.792 1.00 87.94 309 VAL A C 1
ATOM 2525 O O . VAL A 1 309 ? -6.902 -15.381 3.352 1.00 87.94 309 VAL A O 1
ATOM 2528 N N . PRO A 1 310 ? -4.712 -14.868 3.460 1.00 89.94 310 PRO A N 1
ATOM 2529 C CA . PRO A 1 310 ? -4.799 -14.372 4.834 1.00 89.94 310 PRO A CA 1
ATOM 2530 C C . PRO A 1 310 ? -5.655 -13.100 4.976 1.00 89.94 310 PRO A C 1
ATOM 2532 O O . PRO A 1 310 ? -6.308 -12.933 6.005 1.00 89.94 310 PRO A O 1
ATOM 2535 N N . GLY A 1 311 ? -5.702 -12.240 3.953 1.00 89.00 311 GLY A N 1
ATOM 2536 C CA . GLY A 1 311 ? -6.573 -11.061 3.892 1.00 89.00 311 GLY A CA 1
ATOM 2537 C C . GLY A 1 311 ? -8.060 -11.413 3.872 1.00 89.00 311 GLY A C 1
ATOM 2538 O O . GLY A 1 311 ? -8.817 -10.934 4.719 1.00 89.00 311 GLY A O 1
ATOM 2539 N N . TYR A 1 312 ? -8.476 -12.339 3.006 1.00 90.25 312 TYR A N 1
ATOM 2540 C CA . TYR A 1 312 ? -9.847 -12.859 3.002 1.00 90.25 312 TYR A CA 1
ATOM 2541 C C . TYR A 1 312 ? -10.211 -13.537 4.324 1.00 90.25 312 TYR A C 1
ATOM 2543 O O . TYR A 1 312 ? -11.314 -13.343 4.838 1.00 90.25 312 TYR A O 1
ATOM 2551 N N . LEU A 1 313 ? -9.282 -14.300 4.909 1.00 89.88 313 LEU A N 1
ATOM 2552 C CA . LEU A 1 313 ? -9.487 -14.918 6.217 1.00 89.88 313 LEU A CA 1
ATOM 2553 C C . LEU A 1 313 ? -9.731 -13.851 7.294 1.00 89.88 313 LEU A C 1
ATOM 2555 O O . LEU A 1 313 ? -10.685 -13.963 8.066 1.00 89.88 313 LEU A O 1
ATOM 2559 N N . LEU A 1 314 ? -8.916 -12.793 7.316 1.00 88.88 314 LEU A N 1
ATOM 2560 C CA . LEU A 1 314 ? -9.076 -11.667 8.232 1.00 88.88 314 LEU A CA 1
ATOM 2561 C C . LEU A 1 314 ? -10.445 -10.992 8.063 1.00 88.88 314 LEU A C 1
ATOM 2563 O O . LEU A 1 314 ? -11.118 -10.736 9.063 1.00 88.88 314 LEU A O 1
ATOM 2567 N N . ALA A 1 315 ? -10.882 -10.755 6.823 1.00 90.44 315 ALA A N 1
ATOM 2568 C CA . ALA A 1 315 ? -12.184 -10.161 6.522 1.00 90.44 315 ALA A CA 1
ATOM 2569 C C . ALA A 1 315 ? -13.349 -11.026 7.038 1.00 90.44 315 ALA A C 1
ATOM 2571 O O . ALA A 1 315 ? -14.244 -10.526 7.722 1.00 90.44 315 ALA A O 1
ATOM 2572 N N . VAL A 1 316 ? -13.310 -12.344 6.810 1.00 91.81 316 VAL A N 1
ATOM 2573 C CA . VAL A 1 316 ? -14.319 -13.278 7.343 1.00 91.81 316 VAL A CA 1
ATOM 2574 C C . VAL A 1 316 ? -14.369 -13.215 8.871 1.00 91.81 316 VAL A C 1
ATOM 2576 O O . VAL A 1 316 ? -15.451 -13.138 9.459 1.00 91.81 316 VAL A O 1
ATOM 2579 N N . TRP A 1 317 ? -13.214 -13.196 9.537 1.00 90.38 317 TRP A N 1
ATOM 2580 C CA . TRP A 1 317 ? -13.171 -13.121 10.997 1.00 90.38 317 TRP A CA 1
ATOM 2581 C C . TRP A 1 317 ? -13.616 -11.770 11.554 1.00 90.38 317 TRP A C 1
ATOM 2583 O O . TRP A 1 317 ? -14.215 -11.746 12.632 1.00 90.38 317 TRP A O 1
ATOM 2593 N N . ARG A 1 318 ? -13.425 -10.663 10.825 1.00 91.81 318 ARG A N 1
ATOM 2594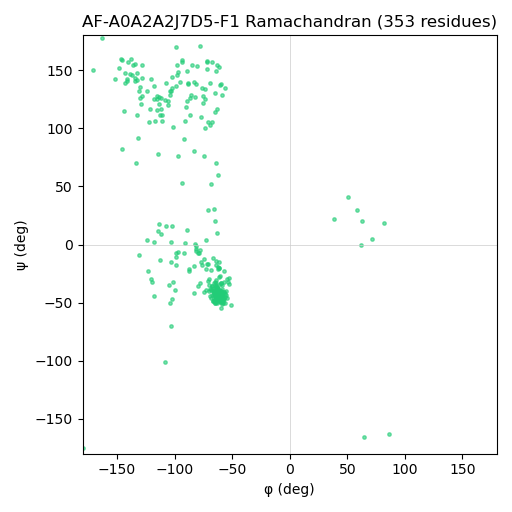 C CA . ARG A 1 318 ? -14.037 -9.368 11.166 1.00 91.81 318 ARG A CA 1
ATOM 2595 C C . ARG A 1 318 ? -15.560 -9.450 11.157 1.00 91.81 318 ARG A C 1
ATOM 2597 O O . ARG A 1 318 ? -16.182 -9.025 12.129 1.00 91.81 318 ARG A O 1
ATOM 2604 N N . ILE A 1 319 ? -16.153 -10.089 10.148 1.00 93.19 319 ILE A N 1
ATOM 2605 C CA . ILE A 1 319 ? -17.610 -10.294 10.068 1.00 93.19 319 ILE A CA 1
ATOM 2606 C C . ILE A 1 319 ? -18.106 -11.159 11.236 1.00 93.19 319 ILE A C 1
ATOM 2608 O O . ILE A 1 319 ? -19.098 -10.825 11.886 1.00 93.19 319 ILE A O 1
ATOM 2612 N N . VAL A 1 320 ? -17.406 -12.249 11.564 1.00 92.94 320 VAL A N 1
ATOM 2613 C CA . VAL A 1 320 ? -17.759 -13.100 12.716 1.00 92.94 320 VAL A CA 1
ATOM 2614 C C . VAL A 1 320 ? -17.673 -12.318 14.031 1.00 92.94 320 VAL A C 1
ATOM 2616 O O . VAL A 1 320 ? -18.585 -12.393 14.861 1.00 92.94 320 VAL A O 1
ATOM 2619 N N . ALA A 1 321 ? -16.606 -11.537 14.221 1.00 92.75 321 ALA A N 1
ATOM 2620 C CA . ALA A 1 321 ? -16.427 -10.695 15.399 1.00 92.75 321 ALA A CA 1
ATOM 2621 C C . ALA A 1 321 ? -17.514 -9.613 15.496 1.00 92.75 321 ALA A C 1
ATOM 2623 O O . ALA A 1 321 ? -18.021 -9.360 16.588 1.00 92.75 321 ALA A O 1
ATOM 2624 N N . TRP A 1 322 ? -17.932 -9.041 14.367 1.00 94.94 322 TRP A N 1
ATOM 2625 C CA . TRP A 1 322 ? -19.017 -8.068 14.285 1.00 94.94 322 TRP A CA 1
ATOM 2626 C C . TRP A 1 322 ? -20.373 -8.659 14.678 1.00 94.94 322 TRP A C 1
ATOM 2628 O O . TRP A 1 322 ? -21.076 -8.100 15.524 1.00 94.94 322 TRP A O 1
ATOM 2638 N N . ILE A 1 323 ? -20.723 -9.833 14.141 1.00 94.06 323 ILE A N 1
ATOM 2639 C CA . ILE A 1 323 ? -21.957 -10.543 14.509 1.00 94.06 323 ILE A CA 1
ATOM 2640 C C . ILE A 1 323 ? -21.959 -10.843 16.011 1.00 94.06 323 ILE A C 1
ATOM 2642 O O . ILE A 1 323 ? -22.953 -10.591 16.699 1.00 94.06 323 ILE A O 1
ATOM 2646 N N . PHE A 1 324 ? -20.837 -11.336 16.544 1.00 93.25 324 PHE A N 1
ATOM 2647 C CA . PHE A 1 324 ? -20.694 -11.574 17.977 1.00 93.25 324 PHE A CA 1
ATOM 2648 C C . PHE A 1 324 ? -20.847 -10.281 18.786 1.00 93.25 324 PHE A C 1
ATOM 2650 O O . PHE A 1 324 ? -21.566 -10.270 19.786 1.00 93.25 324 PHE A O 1
ATOM 2657 N N . PHE A 1 325 ? -20.202 -9.196 18.360 1.00 95.19 325 PHE A N 1
ATOM 2658 C CA . PHE A 1 325 ? -20.257 -7.884 18.998 1.00 95.19 325 PHE A CA 1
ATOM 2659 C C . PHE A 1 325 ? -21.690 -7.341 19.075 1.00 95.19 325 PHE A C 1
ATOM 2661 O O . PHE A 1 325 ? -22.130 -6.894 20.142 1.00 95.19 325 PHE A O 1
ATOM 2668 N N . LEU A 1 326 ? -22.444 -7.424 17.977 1.00 95.31 326 LEU A N 1
ATOM 2669 C CA . LEU A 1 326 ? -23.842 -7.005 17.922 1.00 95.31 326 LEU A CA 1
ATOM 2670 C C . LEU A 1 326 ? -24.720 -7.871 18.825 1.00 95.31 326 LEU A C 1
ATOM 2672 O O . LEU A 1 326 ? -25.455 -7.345 19.666 1.00 95.31 326 LEU A O 1
ATOM 2676 N N . ALA A 1 327 ? -24.612 -9.197 18.704 1.00 94.12 327 ALA A N 1
ATOM 2677 C CA . ALA A 1 327 ? -25.385 -10.133 19.512 1.00 94.12 327 ALA A CA 1
ATOM 2678 C C . ALA A 1 327 ? -25.110 -9.942 21.013 1.00 94.12 327 ALA A C 1
ATOM 2680 O O . ALA A 1 327 ? -26.044 -9.879 21.815 1.00 94.12 327 ALA A O 1
ATOM 2681 N N . ALA A 1 328 ? -23.839 -9.781 21.393 1.00 93.00 328 ALA A N 1
ATOM 2682 C CA . ALA A 1 328 ? -23.421 -9.524 22.765 1.00 93.00 328 ALA A CA 1
ATOM 2683 C C . ALA A 1 328 ? -23.960 -8.186 23.287 1.00 93.00 328 ALA A C 1
ATOM 2685 O O . ALA A 1 328 ? -24.519 -8.143 24.383 1.00 93.00 328 ALA A O 1
ATOM 2686 N N . SER A 1 329 ? -23.868 -7.116 22.493 1.00 94.25 329 SER A N 1
ATOM 2687 C CA . SER A 1 329 ? -24.370 -5.791 22.875 1.00 94.25 329 SER A CA 1
ATOM 2688 C C . SER A 1 329 ? -25.887 -5.791 23.079 1.00 94.25 329 SER A C 1
ATOM 2690 O O . SER A 1 329 ? -26.377 -5.286 24.091 1.00 94.25 329 SER A O 1
ATOM 2692 N N . LEU A 1 330 ? -26.646 -6.413 22.170 1.00 93.44 330 LEU A N 1
ATOM 2693 C CA . LEU A 1 330 ? -28.105 -6.532 22.274 1.00 93.44 330 LEU A CA 1
ATOM 2694 C C . LEU A 1 330 ? -28.526 -7.408 23.459 1.00 93.44 330 LEU A C 1
ATOM 2696 O O . LEU A 1 330 ? -29.466 -7.073 24.186 1.00 93.44 330 LEU A O 1
ATOM 2700 N N . HIS A 1 331 ? -27.810 -8.507 23.694 1.00 93.19 331 HIS A N 1
ATOM 2701 C CA . HIS A 1 331 ? -28.044 -9.374 24.841 1.00 93.19 331 HIS A CA 1
ATOM 2702 C C . HIS A 1 331 ? -27.791 -8.638 26.166 1.00 93.19 331 HIS A C 1
ATOM 2704 O O . HIS A 1 331 ? -28.651 -8.645 27.052 1.00 93.19 331 HIS A O 1
ATOM 2710 N N . SER A 1 332 ? -26.668 -7.922 26.280 1.00 92.69 332 SER A N 1
ATOM 2711 C CA . SER A 1 332 ? -26.348 -7.075 27.436 1.00 92.69 332 SER A CA 1
ATOM 2712 C C . SER A 1 332 ? -27.402 -5.985 27.653 1.00 92.69 332 SER A C 1
ATOM 2714 O O . SER A 1 332 ? -27.824 -5.751 28.787 1.00 92.69 332 SER A O 1
ATOM 2716 N N . ALA A 1 333 ? -27.900 -5.371 26.576 1.00 93.38 333 ALA A N 1
ATOM 2717 C CA . ALA A 1 333 ? -28.960 -4.366 26.627 1.00 93.38 333 ALA A CA 1
ATOM 2718 C C . ALA A 1 333 ? -30.302 -4.925 27.138 1.00 93.38 333 ALA A C 1
ATOM 2720 O O . ALA A 1 333 ? -31.052 -4.207 27.803 1.00 93.38 333 ALA A O 1
ATOM 2721 N N . LYS A 1 334 ? -30.608 -6.196 26.838 1.00 93.06 334 LYS A N 1
ATOM 2722 C CA . LYS A 1 334 ? -31.820 -6.885 27.310 1.00 93.06 334 LYS A CA 1
ATOM 2723 C C . LYS A 1 334 ? -31.729 -7.256 28.792 1.00 93.06 334 LYS A C 1
ATOM 2725 O O . LYS A 1 334 ? -32.712 -7.096 29.506 1.00 93.06 334 LYS A O 1
ATOM 2730 N N . ILE A 1 335 ? -30.567 -7.730 29.250 1.00 93.00 335 ILE A N 1
ATOM 2731 C CA . ILE A 1 335 ? -30.354 -8.125 30.655 1.00 93.00 335 ILE A CA 1
ATOM 2732 C C . ILE A 1 335 ? -30.280 -6.906 31.579 1.00 93.00 335 ILE A C 1
ATOM 2734 O O . ILE A 1 335 ? -30.796 -6.950 32.694 1.00 93.00 335 ILE A O 1
ATOM 2738 N N . TYR A 1 336 ? -29.644 -5.821 31.133 1.00 92.25 336 TYR A N 1
ATOM 2739 C CA . TYR A 1 336 ? -29.398 -4.632 31.948 1.00 92.25 336 TYR A CA 1
ATOM 2740 C C . TYR A 1 336 ? -30.179 -3.421 31.406 1.00 92.25 336 TYR A C 1
ATOM 2742 O O . TYR A 1 336 ? -29.584 -2.541 30.774 1.00 92.25 336 TYR A O 1
ATOM 2750 N N . PRO A 1 337 ? -31.500 -3.317 31.673 1.00 91.25 337 PRO A N 1
ATOM 2751 C CA . PRO A 1 337 ? -32.353 -2.276 31.093 1.00 91.25 337 PRO A CA 1
ATOM 2752 C C . PRO A 1 337 ? -31.886 -0.855 31.445 1.00 91.25 337 PRO A C 1
ATOM 2754 O O . PRO A 1 337 ? -31.935 0.033 30.595 1.00 91.25 337 PRO A O 1
ATOM 2757 N N . ASN A 1 338 ? -31.314 -0.655 32.639 1.00 92.50 338 ASN A N 1
ATOM 2758 C CA . ASN A 1 338 ? -30.762 0.633 33.085 1.00 92.50 338 ASN A CA 1
ATOM 2759 C C . ASN A 1 338 ? -29.584 1.133 32.226 1.00 92.50 338 ASN A C 1
ATOM 2761 O O . ASN A 1 338 ? -29.271 2.320 32.236 1.00 92.50 338 ASN A O 1
ATOM 2765 N N . LYS A 1 339 ? -28.906 0.239 31.493 1.00 91.81 339 LYS A N 1
ATOM 2766 C CA . LYS A 1 339 ? -27.778 0.560 30.600 1.00 91.81 339 LYS A CA 1
ATOM 2767 C C . LYS A 1 339 ? -28.106 0.298 29.126 1.00 91.81 339 LYS A C 1
ATOM 2769 O O . LYS A 1 339 ? -27.220 0.364 28.279 1.00 91.81 339 LYS A O 1
ATOM 2774 N N . LYS A 1 340 ? -29.379 0.060 28.790 1.00 92.12 340 LYS A N 1
ATOM 2775 C CA . LYS A 1 340 ? -29.834 -0.249 27.425 1.00 92.12 340 LYS A CA 1
ATOM 2776 C C . LYS A 1 340 ? -29.435 0.820 26.404 1.00 92.12 340 LYS A C 1
ATOM 2778 O O . LYS A 1 340 ? -28.990 0.481 25.312 1.00 92.12 340 LYS A O 1
ATOM 2783 N N . ALA A 1 341 ? -29.570 2.100 26.761 1.00 92.75 341 ALA A N 1
ATOM 2784 C CA . ALA A 1 341 ? -29.213 3.213 25.879 1.00 92.75 341 ALA A CA 1
ATOM 2785 C C . ALA A 1 341 ? -27.717 3.220 25.527 1.00 92.75 341 ALA A C 1
ATOM 2787 O O . ALA A 1 341 ? -27.371 3.417 24.366 1.00 92.75 341 ALA A O 1
ATOM 2788 N N . PHE A 1 342 ? -26.850 2.929 26.505 1.00 93.44 342 PHE A N 1
ATOM 2789 C CA . PHE A 1 342 ? -25.409 2.811 26.288 1.00 93.44 342 PHE A CA 1
ATOM 2790 C C . PHE A 1 342 ? -25.099 1.710 25.270 1.00 93.44 342 PHE A C 1
ATOM 2792 O O . PHE A 1 342 ? -24.497 2.002 24.246 1.00 93.44 342 PHE A O 1
ATOM 2799 N N . PHE A 1 343 ? -25.573 0.480 25.495 1.00 94.56 343 PHE A N 1
ATOM 2800 C CA . PHE A 1 343 ? -25.274 -0.646 24.601 1.00 94.56 343 PHE A CA 1
ATOM 2801 C C . PHE A 1 343 ? -25.846 -0.472 23.190 1.00 94.56 343 PHE A C 1
ATOM 2803 O O . PHE A 1 343 ? -25.208 -0.875 22.224 1.00 94.56 343 PHE A O 1
ATOM 2810 N N . ARG A 1 344 ? -27.023 0.154 23.049 1.00 92.44 344 ARG A N 1
ATOM 2811 C CA . ARG A 1 344 ? -27.597 0.443 21.728 1.00 92.44 344 ARG A CA 1
ATOM 2812 C C . ARG A 1 344 ? -26.763 1.471 20.966 1.00 92.44 344 ARG A C 1
ATOM 2814 O O . ARG A 1 344 ? -26.438 1.237 19.810 1.00 92.44 344 ARG A O 1
ATOM 2821 N N . ASN A 1 345 ? -26.402 2.583 21.609 1.00 94.38 345 ASN A N 1
ATOM 2822 C CA . ASN A 1 345 ? -25.584 3.615 20.970 1.00 94.38 345 ASN A CA 1
ATOM 2823 C C . ASN A 1 345 ? -24.177 3.088 20.662 1.00 94.38 345 ASN A C 1
ATOM 2825 O O . ASN A 1 345 ? -23.648 3.348 19.591 1.00 94.38 345 ASN A O 1
ATOM 2829 N N . PHE A 1 346 ? -23.609 2.298 21.573 1.00 94.19 346 PHE A N 1
ATOM 2830 C CA . PHE A 1 346 ? -22.324 1.627 21.404 1.00 94.19 346 PHE A CA 1
ATOM 2831 C C . PHE A 1 346 ? -22.314 0.691 20.189 1.00 94.19 346 PHE A C 1
ATOM 2833 O O . PHE A 1 346 ? -21.405 0.768 19.370 1.00 94.19 346 PHE A O 1
ATOM 2840 N N . ALA A 1 347 ? -23.354 -0.136 20.031 1.00 94.06 347 ALA A N 1
ATOM 2841 C CA . ALA A 1 347 ? -23.485 -1.024 18.880 1.00 94.06 347 ALA A CA 1
ATOM 2842 C C . ALA A 1 347 ? -23.598 -0.252 17.555 1.00 94.06 347 ALA A C 1
ATOM 2844 O O . ALA A 1 347 ? -22.946 -0.617 16.583 1.00 94.06 347 ALA A O 1
ATOM 2845 N N . ILE A 1 348 ? -24.392 0.824 17.523 1.00 92.69 348 ILE A N 1
ATOM 2846 C CA . ILE A 1 348 ? -24.588 1.640 16.314 1.00 92.69 348 ILE A CA 1
ATOM 2847 C C . ILE A 1 348 ? -23.292 2.363 15.928 1.00 92.69 348 ILE A C 1
ATOM 2849 O O . ILE A 1 348 ? -22.878 2.293 14.777 1.00 92.69 348 ILE A O 1
ATOM 2853 N N . LEU A 1 349 ? -22.636 3.026 16.884 1.00 93.44 349 LEU A N 1
ATOM 2854 C CA . LEU A 1 349 ? -21.462 3.858 16.608 1.00 93.44 349 LEU A CA 1
ATOM 2855 C C . LEU A 1 349 ? -20.215 3.050 16.237 1.00 93.44 349 LEU A C 1
ATOM 2857 O O . LEU A 1 349 ? -19.395 3.548 15.477 1.00 93.44 349 LEU A O 1
ATOM 2861 N N . LEU A 1 350 ? -20.054 1.833 16.768 1.00 93.38 350 LEU A N 1
ATOM 2862 C CA . LEU A 1 350 ? -18.847 1.025 16.540 1.00 93.38 350 LEU A CA 1
ATOM 2863 C C . LEU A 1 350 ? -19.023 -0.103 15.523 1.00 93.38 350 LEU A C 1
ATOM 2865 O O . LEU A 1 350 ? -18.073 -0.836 15.268 1.00 93.38 350 LEU A O 1
ATOM 2869 N N . THR A 1 351 ? -20.204 -0.237 14.918 1.00 91.31 351 THR A N 1
ATOM 2870 C CA . THR A 1 351 ? -20.409 -1.157 13.788 1.00 91.31 351 THR A CA 1
ATOM 2871 C C . THR A 1 351 ? -19.486 -0.854 12.600 1.00 91.31 351 THR A C 1
ATOM 2873 O O . THR A 1 351 ? -18.848 -1.800 12.144 1.00 91.31 351 THR A O 1
ATOM 2876 N N . PRO A 1 352 ? -19.317 0.410 12.152 1.00 89.94 352 PRO A N 1
ATOM 2877 C CA . PRO A 1 352 ? -18.457 0.722 11.005 1.00 89.94 352 PRO A CA 1
ATOM 2878 C C . PRO A 1 352 ? -16.983 0.349 11.190 1.00 89.94 352 PRO A C 1
ATOM 2880 O O . PRO A 1 352 ? -16.239 0.310 10.228 1.00 89.94 352 PRO A O 1
ATOM 2883 N N . TRP A 1 353 ? -16.538 0.078 12.420 1.00 85.56 353 TRP A N 1
ATOM 2884 C CA . TRP A 1 353 ? -15.144 -0.275 12.698 1.00 85.56 353 TRP A CA 1
ATOM 2885 C C . TRP A 1 353 ? -14.797 -1.742 12.388 1.00 85.56 353 TRP A C 1
ATOM 2887 O O . TRP A 1 353 ? -13.648 -2.157 12.523 1.00 85.56 353 TRP A O 1
ATOM 2897 N N . TYR A 1 354 ? -15.800 -2.556 12.054 1.00 84.38 354 TYR A N 1
ATOM 2898 C CA . TYR A 1 354 ? -15.597 -3.946 11.644 1.00 84.38 354 TYR A CA 1
ATOM 2899 C C . TYR A 1 354 ? -15.580 -4.132 10.122 1.00 84.38 354 TYR A C 1
ATOM 2901 O O . TYR A 1 354 ? -15.289 -5.243 9.676 1.00 84.38 354 TYR A O 1
ATOM 2909 N N . GLU A 1 355 ? -15.876 -3.079 9.357 1.00 68.31 355 GLU A N 1
ATOM 2910 C CA . GLU A 1 355 ? -15.497 -2.977 7.943 1.00 68.31 355 GLU A CA 1
ATOM 2911 C C . GLU A 1 355 ? -13.977 -2.744 7.886 1.00 68.31 355 GLU A C 1
ATOM 2913 O O . GLU A 1 355 ? -13.254 -3.604 7.326 1.00 68.31 355 GLU A O 1
#